Protein AF-0000000072256877 (afdb_homodimer)

Solvent-accessible surface area (backbone atoms only — not comparable to full-atom values): 14192 Å² total; per-residue (Å²): 132,84,78,76,79,77,79,78,77,78,77,78,75,76,72,75,74,74,79,64,75,64,55,66,96,61,74,44,23,80,42,26,33,41,35,31,34,21,78,50,47,71,41,36,48,70,49,52,49,76,88,43,37,35,41,31,32,69,40,91,51,65,43,63,27,27,33,37,68,46,38,9,16,66,86,45,47,78,43,43,50,92,76,43,80,78,61,67,78,39,82,43,77,36,51,47,64,28,75,45,76,51,85,82,80,68,58,44,94,62,43,50,18,31,40,38,39,43,37,70,55,129,133,83,77,76,78,76,79,78,78,79,77,75,76,77,71,75,74,75,78,63,76,66,54,66,97,61,76,44,23,82,43,24,32,41,36,31,33,21,79,49,47,70,41,37,47,69,49,53,50,77,88,42,37,36,41,31,31,70,38,93,52,68,45,63,25,27,32,38,69,46,38,9,16,65,86,44,49,78,42,42,51,92,75,44,80,77,61,64,78,40,81,44,76,35,51,47,64,29,74,44,76,50,86,82,79,70,58,43,92,63,44,50,18,32,40,39,38,43,38,70,55,129

Structure (mmCIF, N/CA/C/O backbone):
data_AF-0000000072256877-model_v1
#
loop_
_entity.id
_entity.type
_entity.pdbx_description
1 polymer 'Periplasmic lipoprotein'
#
loop_
_atom_site.group_PDB
_atom_site.id
_atom_site.type_symbol
_atom_site.label_atom_id
_atom_site.label_alt_id
_atom_site.label_comp_id
_atom_site.label_asym_id
_atom_site.label_entity_id
_atom_site.label_seq_id
_atom_site.pdbx_PDB_ins_code
_atom_site.Cartn_x
_atom_site.Cartn_y
_atom_site.Cartn_z
_atom_site.occupancy
_atom_site.B_iso_or_equiv
_atom_site.auth_seq_id
_atom_site.auth_comp_id
_atom_site.auth_asym_id
_atom_site.auth_atom_id
_atom_site.pdbx_PDB_model_num
ATOM 1 N N . MET A 1 1 ? 11.008 64.438 27.641 1 41.94 1 MET A N 1
ATOM 2 C CA . MET A 1 1 ? 10.281 63.625 26.688 1 41.94 1 MET A CA 1
ATOM 3 C C . MET A 1 1 ? 10.969 62.25 26.516 1 41.94 1 MET A C 1
ATOM 5 O O . MET A 1 1 ? 11.977 62.156 25.812 1 41.94 1 MET A O 1
ATOM 9 N N . LYS A 1 2 ? 11.031 61.5 27.656 1 55.62 2 LYS A N 1
ATOM 10 C CA . LYS A 1 2 ? 11.578 60.156 27.719 1 55.62 2 LYS A CA 1
ATOM 11 C C . LYS A 1 2 ? 10.891 59.25 26.703 1 55.62 2 LYS A C 1
ATOM 13 O O . LYS A 1 2 ? 9.664 59.125 26.688 1 55.62 2 LYS A O 1
ATOM 18 N N . HIS A 1 3 ? 11.43 59.219 25.438 1 57.78 3 HIS A N 1
ATOM 19 C CA . HIS A 1 3 ? 11.031 58.281 24.375 1 57.78 3 HIS A CA 1
ATOM 20 C C . HIS A 1 3 ? 11.047 56.844 24.859 1 57.78 3 HIS A C 1
ATOM 22 O O . HIS A 1 3 ? 12.039 56.375 25.422 1 57.78 3 HIS A O 1
ATOM 28 N N . ALA A 1 4 ? 9.898 56.344 25.344 1 54 4 ALA A N 1
ATOM 29 C CA . ALA A 1 4 ? 9.609 54.938 25.594 1 54 4 ALA A CA 1
ATOM 30 C C . ALA A 1 4 ? 9.852 54.094 24.344 1 54 4 ALA A C 1
ATOM 32 O O . ALA A 1 4 ? 9.258 54.344 23.297 1 54 4 ALA A O 1
ATOM 33 N N . PHE A 1 5 ? 11.094 53.625 24.031 1 58.88 5 PHE A N 1
ATOM 34 C CA . PHE A 1 5 ? 11.367 52.594 23.031 1 58.88 5 PHE A CA 1
ATOM 35 C C . PHE A 1 5 ? 10.508 51.375 23.266 1 58.88 5 PHE A C 1
ATOM 37 O O . PHE A 1 5 ? 10.617 50.719 24.312 1 58.88 5 PHE A O 1
ATOM 44 N N . SER A 1 6 ? 9.188 51.312 22.812 1 52.47 6 SER A N 1
ATOM 45 C CA . SER A 1 6 ? 8.375 50.094 22.781 1 52.47 6 SER A CA 1
ATOM 46 C C . SER A 1 6 ? 9.094 48.969 22.047 1 52.47 6 SER A C 1
ATOM 48 O O . SER A 1 6 ? 9.422 49.094 20.859 1 52.47 6 SER A O 1
ATOM 50 N N . LEU A 1 7 ? 9.914 48.188 22.672 1 55.72 7 LEU A N 1
ATOM 51 C CA . LEU A 1 7 ? 10.445 46.938 22.156 1 55.72 7 LEU A CA 1
ATOM 52 C C . LEU A 1 7 ? 9.32 46.062 21.625 1 55.72 7 LEU A C 1
ATOM 54 O O . LEU A 1 7 ? 8.484 45.562 22.391 1 55.72 7 LEU A O 1
ATOM 58 N N . VAL A 1 8 ? 8.789 46.281 20.406 1 58.38 8 VAL A N 1
ATOM 59 C CA . VAL A 1 8 ? 7.918 45.344 19.688 1 58.38 8 VAL A CA 1
ATOM 60 C C . VAL A 1 8 ? 8.609 44 19.531 1 58.38 8 VAL A C 1
AT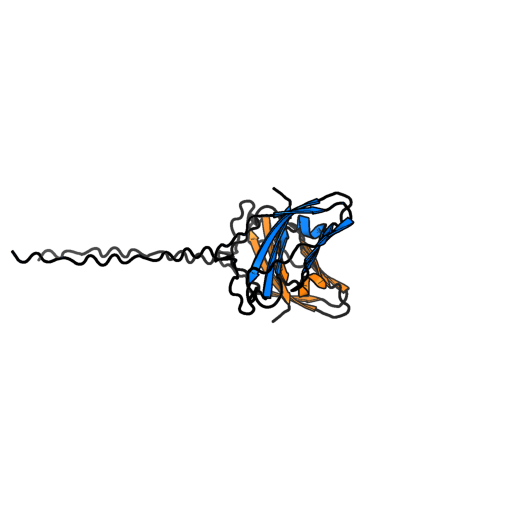OM 62 O O . VAL A 1 8 ? 9.648 43.906 18.875 1 58.38 8 VAL A O 1
ATOM 65 N N . ALA A 1 9 ? 8.516 43.062 20.453 1 55.03 9 ALA A N 1
ATOM 66 C CA . ALA A 1 9 ? 8.93 41.656 20.375 1 55.03 9 ALA A CA 1
ATOM 67 C C . ALA A 1 9 ? 8.289 40.969 19.156 1 55.03 9 ALA A C 1
ATOM 69 O O . ALA A 1 9 ? 7.066 40.844 19.078 1 55.03 9 ALA A O 1
ATOM 70 N N . LEU A 1 10 ? 8.914 41.031 17.938 1 53.97 10 LEU A N 1
ATOM 71 C CA . LEU A 1 10 ? 8.57 40.25 16.766 1 53.97 10 LEU A CA 1
ATOM 72 C C . LEU A 1 10 ? 8.516 38.75 17.094 1 53.97 10 LEU A C 1
ATOM 74 O O . LEU A 1 10 ? 9.547 38.125 17.344 1 53.97 10 LEU A O 1
ATOM 78 N N . LEU A 1 11 ? 7.469 38.25 17.781 1 52.25 11 LEU A N 1
ATOM 79 C CA . LEU A 1 11 ? 7.234 36.812 17.891 1 52.25 11 LEU A CA 1
ATOM 80 C C . LEU A 1 11 ? 7.227 36.125 16.531 1 52.25 11 LEU A C 1
ATOM 82 O O . LEU A 1 11 ? 6.301 36.312 15.742 1 52.25 11 LEU A O 1
ATOM 86 N N . SER A 1 12 ? 8.367 35.875 15.852 1 49.84 12 SER A N 1
ATOM 87 C CA . SER A 1 12 ? 8.461 35.031 14.648 1 49.84 12 SER A CA 1
ATOM 88 C C . SER A 1 12 ? 7.789 33.688 14.867 1 49.84 12 SER A C 1
ATOM 90 O O . SER A 1 12 ? 8.258 32.875 15.672 1 49.84 12 SER A O 1
ATOM 92 N N . VAL A 1 13 ? 6.52 33.531 14.727 1 49.06 13 VAL A N 1
ATOM 93 C CA . VAL A 1 13 ? 5.824 32.25 14.656 1 49.06 13 VAL A CA 1
ATOM 94 C C . VAL A 1 13 ? 6.516 31.328 13.648 1 49.06 13 VAL A C 1
ATOM 96 O O . VAL A 1 13 ? 6.484 31.594 12.438 1 49.06 13 VAL A O 1
ATOM 99 N N . PHE A 1 14 ? 7.672 30.688 13.969 1 45.56 14 PHE A N 1
ATOM 100 C CA . PHE A 1 14 ? 8.219 29.609 13.156 1 45.56 14 PHE A CA 1
ATOM 101 C C . PHE A 1 14 ? 7.121 28.656 12.688 1 45.56 14 PHE A C 1
ATOM 103 O O . PHE A 1 14 ? 6.555 27.922 13.492 1 45.56 14 PHE A O 1
ATOM 110 N N . LEU A 1 15 ? 6.293 29.062 11.711 1 44.66 15 LEU A N 1
ATOM 111 C CA . LEU A 1 15 ? 5.441 28.109 11.008 1 44.66 15 LEU A CA 1
ATOM 112 C C . LEU A 1 15 ? 6.211 26.828 10.664 1 44.66 15 LEU A C 1
ATOM 114 O O . LEU A 1 15 ? 7.086 26.844 9.797 1 44.66 15 LEU A O 1
ATOM 118 N N . THR A 1 16 ? 6.645 26.031 11.641 1 42.38 16 THR A N 1
ATOM 119 C CA . THR A 1 16 ? 7.137 24.703 11.266 1 42.38 16 THR A CA 1
ATOM 120 C C . THR A 1 16 ? 6.246 24.078 10.203 1 42.38 16 THR A C 1
ATOM 122 O O . THR A 1 16 ? 5.051 23.875 10.43 1 42.38 16 THR A O 1
ATOM 125 N N . ALA A 1 17 ? 6.312 24.578 9.008 1 45.31 17 ALA A N 1
ATOM 126 C CA . ALA A 1 17 ? 5.688 23.953 7.844 1 45.31 17 ALA A CA 1
ATOM 127 C C . ALA A 1 17 ? 5.801 22.422 7.922 1 45.31 17 ALA A C 1
ATOM 129 O O . ALA A 1 17 ? 6.871 21.859 7.688 1 45.31 17 ALA A O 1
ATOM 130 N N . CYS A 1 18 ? 5.16 21.703 8.781 1 47.25 18 CYS A N 1
ATOM 131 C CA . CYS A 1 18 ? 5.109 20.234 8.859 1 47.25 18 CYS A CA 1
ATOM 132 C C . CYS A 1 18 ? 4.852 19.625 7.488 1 47.25 18 CYS A C 1
ATOM 134 O O . CYS A 1 18 ? 3.723 19.656 6.992 1 47.25 18 CYS A O 1
ATOM 136 N N . GLY A 1 19 ? 5.559 20.094 6.402 1 49.81 19 GLY A N 1
ATOM 137 C CA . GLY A 1 19 ? 5.461 19.312 5.18 1 49.81 19 GLY A CA 1
ATOM 138 C C . GLY A 1 19 ? 5.543 17.812 5.418 1 49.81 19 GLY A C 1
ATOM 139 O O . GLY A 1 19 ? 6.531 17.188 5.047 1 49.81 19 GLY A O 1
ATOM 140 N N . SER A 1 20 ? 4.961 17.25 6.457 1 61.94 20 SER A N 1
ATOM 141 C CA . SER A 1 20 ? 5.277 15.875 6.863 1 61.94 20 SER A CA 1
ATOM 142 C C . SER A 1 20 ? 4.664 14.859 5.906 1 61.94 20 SER A C 1
ATOM 144 O O . SER A 1 20 ? 3.715 15.172 5.184 1 61.94 20 SER A O 1
ATOM 146 N N . ASN A 1 21 ? 5.48 13.805 5.344 1 69.31 21 ASN A N 1
ATOM 147 C CA . ASN A 1 21 ? 4.949 12.633 4.656 1 69.31 21 ASN A CA 1
ATOM 148 C C . ASN A 1 21 ? 3.6 12.211 5.23 1 69.31 21 ASN A C 1
ATOM 150 O O . ASN A 1 21 ? 3.373 12.32 6.438 1 69.31 21 ASN A O 1
ATOM 154 N N . PRO A 1 22 ? 2.766 11.953 4.246 1 77.06 22 PRO A N 1
ATOM 155 C CA . PRO A 1 22 ? 1.469 11.523 4.773 1 77.06 22 PRO A CA 1
ATOM 156 C C . PRO A 1 22 ? 1.595 10.422 5.824 1 77.06 22 PRO A C 1
ATOM 158 O O . PRO A 1 22 ? 2.398 9.5 5.664 1 77.06 22 PRO A O 1
ATOM 161 N N . PRO A 1 23 ? 0.858 10.648 6.785 1 79.69 23 PRO A N 1
ATOM 162 C CA . PRO A 1 23 ? 0.857 9.594 7.797 1 79.69 23 PRO A CA 1
ATOM 163 C C . PRO A 1 23 ? 0.237 8.289 7.289 1 79.69 23 PRO A C 1
ATOM 165 O O . PRO A 1 23 ? -0.434 8.289 6.254 1 79.69 23 PRO A O 1
ATOM 168 N N . SER A 1 24 ? 0.591 7.086 7.914 1 86.75 24 SER A N 1
ATOM 169 C CA . SER A 1 24 ? 0.061 5.766 7.59 1 86.75 24 SER A CA 1
ATOM 170 C C . SER A 1 24 ? -0.396 5.031 8.844 1 86.75 24 SER A C 1
ATOM 172 O O . SER A 1 24 ? 0.113 5.281 9.938 1 86.75 24 SER A O 1
ATOM 174 N N . TYR A 1 25 ? -1.3 4.207 8.703 1 90.5 25 TYR A N 1
ATOM 175 C CA . TYR A 1 25 ? -1.71 3.352 9.812 1 90.5 25 TYR A CA 1
ATOM 176 C C . TYR A 1 25 ? -0.687 2.25 10.055 1 90.5 25 TYR A C 1
ATOM 178 O O . TYR A 1 25 ? -0.755 1.543 11.062 1 90.5 25 TYR A O 1
ATOM 186 N N . LEU A 1 26 ? 0.213 2.049 9.148 1 94.38 26 LEU A N 1
ATOM 187 C CA . LEU A 1 26 ? 1.295 1.086 9.312 1 94.38 26 LEU A CA 1
ATOM 188 C C . LEU A 1 26 ? 2.557 1.77 9.836 1 94.38 26 LEU A C 1
ATOM 190 O O . LEU A 1 26 ? 2.896 2.869 9.391 1 94.38 26 LEU A O 1
ATOM 194 N N . PRO A 1 27 ? 3.229 1.087 10.703 1 89.75 27 PRO A N 1
ATOM 195 C CA . PRO A 1 27 ? 4.465 1.688 11.211 1 89.75 27 PRO A CA 1
ATOM 196 C C . PRO A 1 27 ? 5.57 1.74 10.164 1 89.75 27 PRO A C 1
ATOM 198 O O . PRO A 1 27 ? 5.785 0.765 9.438 1 89.75 27 PRO A O 1
ATOM 201 N N . SER A 1 28 ? 6.309 2.748 9.898 1 86.81 28 SER A N 1
ATOM 202 C CA . SER A 1 28 ? 7.285 2.951 8.828 1 86.81 28 SER A CA 1
ATOM 203 C C . SER A 1 28 ? 8.688 2.537 9.273 1 86.81 28 SER A C 1
ATOM 205 O O . SER A 1 28 ? 9.578 2.367 8.445 1 86.81 28 SER A O 1
ATOM 207 N N . GLY A 1 29 ? 8.922 2.238 10.57 1 83.94 29 GLY A N 1
ATOM 208 C CA . GLY A 1 29 ? 10.281 2.033 11.055 1 83.94 29 GLY A CA 1
ATOM 209 C C . GLY A 1 29 ? 10.672 0.57 11.133 1 83.94 29 GLY A C 1
ATOM 210 O O . GLY A 1 29 ? 11.852 0.244 11.258 1 83.94 29 GLY A O 1
ATOM 211 N N . THR A 1 30 ? 9.805 -0.352 10.867 1 88.5 30 THR A N 1
ATOM 212 C CA . THR A 1 30 ? 10.109 -1.746 11.172 1 88.5 30 THR A CA 1
ATOM 213 C C . THR A 1 30 ? 10.289 -2.555 9.891 1 88.5 30 THR A C 1
ATOM 215 O O . THR A 1 30 ? 11.086 -3.498 9.852 1 88.5 30 THR A O 1
ATOM 218 N N . THR A 1 31 ? 9.641 -2.314 8.906 1 94.75 31 THR A N 1
ATOM 219 C CA . THR A 1 31 ? 9.688 -2.957 7.594 1 94.75 31 THR A CA 1
ATOM 220 C C . THR A 1 31 ? 9.242 -1.991 6.5 1 94.75 31 THR A C 1
ATOM 222 O O . THR A 1 31 ? 8.508 -1.04 6.766 1 94.75 31 THR A O 1
ATOM 225 N N . PRO A 1 32 ? 9.781 -2.215 5.309 1 97.69 32 PRO A N 1
ATOM 226 C CA . PRO A 1 32 ? 9.219 -1.382 4.238 1 97.69 32 PRO A CA 1
ATOM 227 C C . PRO A 1 32 ? 7.711 -1.55 4.09 1 97.69 32 PRO A C 1
ATOM 229 O O . PRO A 1 32 ? 7.16 -2.588 4.461 1 97.69 32 PRO A O 1
ATOM 232 N N . ILE A 1 33 ? 7.078 -0.538 3.604 1 98.06 33 ILE A N 1
ATOM 233 C CA . ILE A 1 33 ? 5.652 -0.556 3.305 1 98.06 33 ILE A CA 1
ATOM 234 C C . ILE A 1 33 ? 5.434 -0.302 1.815 1 98.06 33 ILE A C 1
ATOM 236 O O . ILE A 1 33 ? 6.031 0.609 1.239 1 98.06 33 ILE A O 1
ATOM 240 N N . VAL A 1 34 ? 4.586 -1.136 1.201 1 98.38 34 VAL A N 1
ATOM 241 C CA . VAL A 1 34 ? 4.227 -0.969 -0.204 1 98.38 34 VAL A CA 1
ATOM 242 C C . VAL A 1 34 ? 2.822 -0.377 -0.312 1 98.38 34 VAL A C 1
ATOM 244 O O . VAL A 1 34 ? 1.864 -0.932 0.232 1 98.38 34 VAL A O 1
ATOM 247 N N . ASN A 1 35 ? 2.654 0.78 -0.929 1 97.88 35 ASN A N 1
ATOM 248 C CA . ASN A 1 35 ? 1.401 1.424 -1.309 1 97.88 35 ASN A CA 1
ATOM 249 C C . ASN A 1 35 ? 1.187 1.385 -2.82 1 97.88 35 ASN A C 1
ATOM 251 O O . ASN A 1 35 ? 1.908 2.045 -3.57 1 97.88 35 ASN A O 1
ATOM 255 N N . ILE A 1 36 ? 0.183 0.665 -3.268 1 98.44 36 ILE A N 1
ATOM 256 C CA . ILE A 1 36 ? 0.104 0.377 -4.695 1 98.44 36 ILE A CA 1
ATOM 257 C C . ILE A 1 36 ? -1.353 0.428 -5.152 1 98.44 36 ILE A C 1
ATOM 259 O O . ILE A 1 36 ? -2.246 -0.054 -4.453 1 98.44 36 ILE A O 1
ATOM 263 N N . GLU A 1 37 ? -1.592 1.064 -6.277 1 98 37 GLU A N 1
ATOM 264 C CA . GLU A 1 37 ? -2.91 0.956 -6.898 1 98 37 GLU A CA 1
ATOM 265 C C . GLU A 1 37 ? -3.234 -0.493 -7.254 1 98 37 GLU A C 1
ATOM 267 O O . GLU A 1 37 ? -2.393 -1.204 -7.809 1 98 37 GLU A O 1
ATOM 272 N N . ALA A 1 38 ? -4.473 -0.832 -7.031 1 97.56 38 ALA A N 1
ATOM 273 C CA . ALA A 1 38 ? -4.859 -2.232 -7.176 1 97.56 38 ALA A CA 1
ATOM 274 C C . ALA A 1 38 ? -4.672 -2.711 -8.609 1 97.56 38 ALA A C 1
ATOM 276 O O . ALA A 1 38 ? -4.285 -3.859 -8.844 1 97.56 38 ALA A O 1
ATOM 277 N N . ASN A 1 39 ? -4.988 -1.877 -9.547 1 96.44 39 ASN A N 1
ATOM 278 C CA . ASN A 1 39 ? -4.859 -2.283 -10.945 1 96.44 39 ASN A CA 1
ATOM 279 C C . ASN A 1 39 ? -3.398 -2.484 -11.336 1 96.44 39 ASN A C 1
ATOM 281 O O . ASN A 1 39 ? -3.098 -3.221 -12.281 1 96.44 39 ASN A O 1
ATOM 285 N N . VAL A 1 40 ? -2.486 -1.845 -10.703 1 98.31 40 VAL A N 1
ATOM 286 C CA . VAL A 1 40 ? -1.058 -2.078 -10.898 1 98.31 40 VAL A CA 1
ATOM 287 C C . VAL A 1 40 ? -0.638 -3.348 -10.156 1 98.31 40 VAL A C 1
ATOM 289 O O . VAL A 1 40 ? 0.099 -4.172 -10.703 1 98.31 40 VAL A O 1
ATOM 292 N N . ALA A 1 41 ? -1.101 -3.514 -8.945 1 98.06 41 ALA A N 1
ATOM 293 C CA . ALA A 1 41 ? -0.771 -4.68 -8.133 1 98.06 41 ALA A CA 1
ATOM 294 C C . ALA A 1 41 ? -1.149 -5.973 -8.852 1 98.06 41 ALA A C 1
ATOM 296 O O . ALA A 1 41 ? -0.455 -6.984 -8.727 1 98.06 41 ALA A O 1
ATOM 297 N N . GLU A 1 42 ? -2.211 -5.93 -9.562 1 96.5 42 GLU A N 1
ATOM 298 C CA . GLU A 1 42 ? -2.721 -7.113 -10.25 1 96.5 42 GLU A CA 1
ATOM 299 C C . GLU A 1 42 ? -1.723 -7.621 -11.289 1 96.5 42 GLU A C 1
ATOM 301 O O . GLU A 1 42 ? -1.636 -8.82 -11.539 1 96.5 42 GLU A O 1
ATOM 306 N N . ILE A 1 43 ? -0.958 -6.703 -11.82 1 97.88 43 ILE A N 1
ATOM 307 C CA . ILE A 1 43 ? -0.161 -7.109 -12.977 1 97.88 43 ILE A CA 1
ATOM 308 C C . ILE A 1 43 ? 1.323 -6.93 -12.664 1 97.88 43 ILE A C 1
ATOM 310 O O . ILE A 1 43 ? 2.166 -7.012 -13.562 1 97.88 43 ILE A O 1
ATOM 314 N N . THR A 1 44 ? 1.662 -6.629 -11.438 1 98.5 44 THR A N 1
ATOM 315 C CA . THR A 1 44 ? 3.055 -6.562 -11.008 1 98.5 44 THR A CA 1
ATOM 316 C C . THR A 1 44 ? 3.268 -7.387 -9.742 1 98.5 44 THR A C 1
ATOM 318 O O . THR A 1 44 ? 2.309 -7.715 -9.039 1 98.5 44 THR A O 1
ATOM 321 N N . ASP A 1 45 ? 4.465 -7.777 -9.508 1 97.81 45 ASP A N 1
ATOM 322 C CA . ASP A 1 45 ? 4.961 -8.234 -8.219 1 97.81 45 ASP A CA 1
ATOM 323 C C . ASP A 1 45 ? 6.031 -7.293 -7.672 1 97.81 45 ASP A C 1
ATOM 325 O O . ASP A 1 45 ? 6.871 -6.797 -8.422 1 97.81 45 ASP A O 1
ATOM 329 N N . VAL A 1 46 ? 5.914 -7.039 -6.414 1 98.62 46 VAL A N 1
ATOM 330 C CA . VAL A 1 46 ? 6.891 -6.164 -5.773 1 98.62 46 VAL A CA 1
ATOM 331 C C . VAL A 1 46 ? 7.574 -6.91 -4.629 1 98.62 46 VAL A C 1
ATOM 333 O O . VAL A 1 46 ? 6.91 -7.414 -3.721 1 98.62 46 VAL A O 1
ATOM 336 N N . VAL A 1 47 ? 8.867 -6.973 -4.723 1 97.94 47 VAL A N 1
ATOM 337 C CA . VAL A 1 47 ? 9.695 -7.457 -3.625 1 97.94 47 VAL A CA 1
ATOM 338 C C . VAL A 1 47 ? 10.383 -6.277 -2.939 1 97.94 47 VAL A C 1
ATOM 340 O O . VAL A 1 47 ? 11.227 -5.609 -3.539 1 97.94 47 VAL A O 1
ATOM 343 N N . ALA A 1 48 ? 10.008 -6.047 -1.716 1 98.38 48 ALA A N 1
ATOM 344 C CA . ALA A 1 48 ? 10.555 -4.926 -0.958 1 98.38 48 ALA A CA 1
ATOM 345 C C . ALA A 1 48 ? 11.227 -5.402 0.329 1 98.38 48 ALA A C 1
ATOM 347 O O . ALA A 1 48 ? 10.562 -5.953 1.212 1 98.38 48 ALA A O 1
ATOM 348 N N . LYS A 1 49 ? 12.5 -5.246 0.378 1 96.75 49 LYS A N 1
ATOM 349 C CA . LYS A 1 49 ? 13.328 -5.5 1.553 1 96.75 49 LYS A CA 1
ATOM 350 C C . LYS A 1 49 ? 14.117 -4.254 1.949 1 96.75 49 LYS A C 1
ATOM 352 O O . LYS A 1 49 ? 14.102 -3.25 1.234 1 96.75 49 LYS A O 1
ATOM 357 N N . SER A 1 50 ? 14.766 -4.336 3.107 1 94.06 50 SER A N 1
ATOM 358 C CA . SER A 1 50 ? 15.484 -3.168 3.604 1 94.06 50 SER A CA 1
ATOM 359 C C . SER A 1 50 ? 16.562 -2.725 2.617 1 94.06 50 SER A C 1
ATOM 361 O O . SER A 1 50 ? 16.891 -1.538 2.535 1 94.06 50 SER A O 1
ATOM 363 N N . ASP A 1 51 ? 17.078 -3.691 1.812 1 94.81 51 ASP A N 1
ATOM 364 C CA . ASP A 1 51 ? 18.203 -3.363 0.947 1 94.81 51 ASP A CA 1
ATOM 365 C C . ASP A 1 51 ? 17.891 -3.701 -0.51 1 94.81 51 ASP A C 1
ATOM 367 O O . ASP A 1 51 ? 18.781 -3.67 -1.361 1 94.81 51 ASP A O 1
ATOM 371 N N . GLU A 1 52 ? 16.703 -4.094 -0.761 1 97.56 52 GLU A N 1
ATOM 372 C CA . GLU A 1 52 ? 16.344 -4.492 -2.119 1 97.56 52 GLU A CA 1
ATOM 373 C C . GLU A 1 52 ? 14.898 -4.113 -2.438 1 97.56 52 GLU A C 1
ATOM 375 O O . GLU A 1 52 ? 13.992 -4.348 -1.629 1 97.56 52 GLU A O 1
ATOM 380 N N . LEU A 1 53 ? 14.75 -3.537 -3.561 1 98.5 53 LEU A N 1
ATOM 381 C CA . LEU A 1 53 ? 13.438 -3.25 -4.125 1 98.5 53 LEU A CA 1
ATOM 382 C C . LEU A 1 53 ? 13.383 -3.623 -5.602 1 98.5 53 LEU A C 1
ATOM 384 O O . LEU A 1 53 ? 14.125 -3.068 -6.414 1 98.5 53 LEU A O 1
ATOM 388 N N . VAL A 1 54 ? 12.531 -4.629 -5.91 1 98.75 54 VAL A N 1
ATOM 389 C CA . VAL A 1 54 ? 12.391 -5.117 -7.277 1 98.75 54 VAL A CA 1
ATOM 390 C C . VAL A 1 54 ? 10.922 -5.105 -7.688 1 98.75 54 VAL A C 1
ATOM 392 O O . VAL A 1 54 ? 10.055 -5.5 -6.91 1 98.75 54 VAL A O 1
ATOM 395 N N . VAL A 1 55 ? 10.688 -4.656 -8.844 1 98.81 55 VAL A N 1
ATOM 396 C CA . VAL A 1 55 ? 9.359 -4.699 -9.438 1 98.81 55 VAL A CA 1
ATOM 397 C C . VAL A 1 55 ? 9.375 -5.609 -10.664 1 98.81 55 VAL A C 1
ATOM 399 O O . VAL A 1 55 ? 10.258 -5.5 -11.516 1 98.81 55 VAL A O 1
ATOM 402 N N . PHE A 1 56 ? 8.43 -6.516 -10.711 1 98.75 56 PHE A N 1
ATOM 403 C CA . PHE A 1 56 ? 8.297 -7.449 -11.82 1 98.75 56 PHE A CA 1
ATOM 404 C C . PHE A 1 56 ? 7 -7.191 -12.594 1 98.75 56 PHE A C 1
ATOM 406 O O . PHE A 1 56 ? 5.926 -7.117 -11.992 1 98.75 56 PHE A O 1
ATOM 413 N N . ASN A 1 57 ? 7.086 -6.988 -13.883 1 98.88 57 ASN A N 1
ATOM 414 C CA . ASN A 1 57 ? 5.93 -6.926 -14.773 1 98.88 57 ASN A CA 1
ATOM 415 C C . ASN A 1 57 ? 5.422 -8.32 -15.125 1 98.88 57 ASN A C 1
ATOM 417 O O . ASN A 1 57 ? 6.051 -9.031 -15.914 1 98.88 57 ASN A O 1
ATOM 421 N N . LYS A 1 58 ? 4.32 -8.641 -14.641 1 98.44 58 LYS A N 1
ATOM 422 C CA . LYS A 1 58 ? 3.771 -9.984 -14.859 1 98.44 58 LYS A CA 1
ATOM 423 C C . LYS A 1 58 ? 3.016 -10.062 -16.188 1 98.44 58 LYS A C 1
ATOM 425 O O . LYS A 1 58 ? 2.693 -11.148 -16.656 1 98.44 58 LYS A O 1
ATOM 430 N N . SER A 1 59 ? 2.734 -8.93 -16.781 1 98.31 59 SER A N 1
ATOM 431 C CA . SER A 1 59 ? 1.858 -8.875 -17.938 1 98.31 59 SER A CA 1
ATOM 432 C C . SER A 1 59 ? 2.643 -9.078 -19.234 1 98.31 59 SER A C 1
ATOM 434 O O . SER A 1 59 ? 3.871 -9.195 -19.203 1 98.31 59 SER A 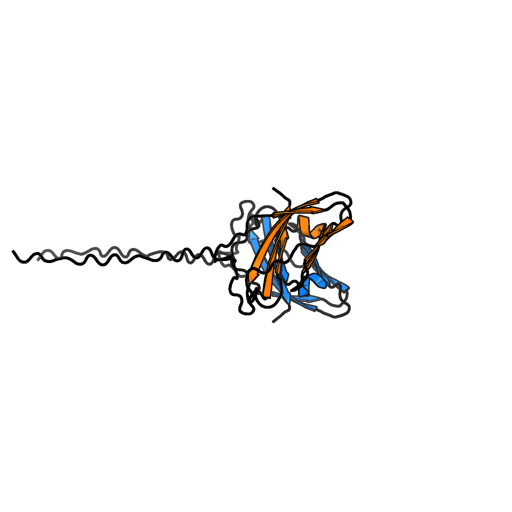O 1
ATOM 436 N N . GLU A 1 60 ? 1.934 -9.234 -20.391 1 98.69 60 GLU A N 1
ATOM 437 C CA . GLU A 1 60 ? 2.516 -9.43 -21.719 1 98.69 60 GLU A CA 1
ATOM 438 C C . GLU A 1 60 ? 2.719 -8.102 -22.438 1 98.69 60 GLU A C 1
ATOM 440 O O . GLU A 1 60 ? 3.027 -8.07 -23.625 1 98.69 60 GLU A O 1
ATOM 445 N N . GLN A 1 61 ? 2.488 -6.984 -21.766 1 98.56 61 GLN A N 1
ATOM 446 C CA . GLN A 1 61 ? 2.629 -5.645 -22.328 1 98.56 61 GLN A CA 1
ATOM 447 C C . GLN A 1 61 ? 3.609 -4.805 -21.516 1 98.56 61 GLN A C 1
ATOM 449 O O . GLN A 1 61 ? 3.762 -5.02 -20.312 1 98.56 61 GLN A O 1
ATOM 454 N N . PRO A 1 62 ? 4.312 -3.9 -22.219 1 98.75 62 PRO A N 1
ATOM 455 C CA . PRO A 1 62 ? 5.129 -2.977 -21.422 1 98.75 62 PRO A CA 1
ATOM 456 C C . PRO A 1 62 ? 4.301 -2.131 -20.469 1 98.75 62 PRO A C 1
ATOM 458 O O . PRO A 1 62 ? 3.125 -1.866 -20.719 1 98.75 62 PRO A O 1
ATOM 461 N N . LEU A 1 63 ? 4.934 -1.757 -19.359 1 98.81 63 LEU A N 1
ATOM 462 C CA . LEU A 1 63 ? 4.266 -0.926 -18.359 1 98.81 63 LEU A CA 1
ATOM 463 C C . LEU A 1 63 ? 5.016 0.388 -18.156 1 98.81 63 LEU A C 1
ATOM 465 O O . LEU A 1 63 ? 6.238 0.394 -18 1 98.81 63 LEU A O 1
ATOM 469 N N . HIS A 1 64 ? 4.27 1.523 -18.234 1 98.81 64 HIS A N 1
ATOM 470 C CA . HIS A 1 64 ? 4.73 2.836 -17.781 1 98.81 64 HIS A CA 1
ATOM 471 C C . HIS A 1 64 ? 4.164 3.188 -16.422 1 98.81 64 HIS A C 1
ATOM 473 O O . HIS A 1 64 ? 2.971 3.465 -16.281 1 98.81 64 HIS A O 1
ATOM 479 N N . LEU A 1 65 ? 5.105 3.172 -15.43 1 98.56 65 LEU A N 1
ATOM 480 C CA . LEU A 1 65 ? 4.691 3.393 -14.047 1 98.56 65 LEU A CA 1
ATOM 481 C C . LEU A 1 65 ? 5.406 4.598 -13.453 1 98.56 65 LEU A C 1
ATOM 483 O O . LEU A 1 65 ? 6.359 5.113 -14.047 1 98.56 65 LEU A O 1
ATOM 487 N N . SER A 1 66 ? 4.855 5.145 -12.398 1 97.62 66 SER A N 1
ATOM 488 C CA . SER A 1 66 ? 5.492 6.156 -11.562 1 97.62 66 SER A CA 1
ATOM 489 C C . SER A 1 66 ? 5.586 5.703 -10.117 1 97.62 66 SER A C 1
ATOM 491 O O . SER A 1 66 ? 4.684 5.035 -9.609 1 97.62 66 SER A O 1
ATOM 493 N N . TYR A 1 67 ? 6.723 6.125 -9.492 1 97 67 TYR A N 1
ATOM 494 C CA . TYR A 1 67 ? 6.883 5.711 -8.109 1 97 67 TYR A CA 1
ATOM 495 C C . TYR A 1 67 ? 7.5 6.824 -7.27 1 97 67 TYR A C 1
ATOM 497 O O . TYR A 1 67 ? 8.094 7.762 -7.812 1 97 67 TYR A O 1
ATOM 505 N N . LYS A 1 68 ? 7.289 6.73 -5.902 1 94.94 68 LYS A N 1
ATOM 506 C CA . LYS A 1 68 ? 7.926 7.547 -4.875 1 94.94 68 LYS A CA 1
ATOM 507 C C . LYS A 1 68 ? 8.484 6.68 -3.752 1 94.94 68 LYS A C 1
ATOM 509 O O . LYS A 1 68 ? 7.945 5.609 -3.457 1 94.94 68 LYS A O 1
ATOM 514 N N . LEU A 1 69 ? 9.609 7.234 -3.15 1 93.94 69 LEU A N 1
ATOM 515 C CA . LEU A 1 69 ? 10.195 6.613 -1.968 1 93.94 69 LEU A CA 1
ATOM 516 C C . LEU A 1 69 ? 10.344 7.621 -0.836 1 93.94 69 LEU A C 1
ATOM 518 O O . LEU A 1 69 ? 10.836 8.734 -1.049 1 93.94 69 LEU A O 1
ATOM 522 N N . PHE A 1 70 ? 9.891 7.211 0.341 1 93.38 70 PHE A N 1
ATOM 523 C CA . PHE A 1 70 ? 10.078 7.98 1.562 1 93.38 70 PHE A CA 1
ATOM 524 C C . PHE A 1 70 ? 10.82 7.16 2.611 1 93.38 70 PHE A C 1
ATOM 526 O O . PHE A 1 70 ? 10.406 6.051 2.943 1 93.38 70 PHE A O 1
ATOM 533 N N . TRP A 1 71 ? 11.883 7.812 3.166 1 93.75 71 TRP A N 1
ATOM 534 C CA . TRP A 1 71 ? 12.75 7.062 4.066 1 93.75 71 TRP A CA 1
ATOM 535 C C . TRP A 1 71 ? 12.484 7.441 5.52 1 93.75 71 TRP A C 1
ATOM 537 O O . TRP A 1 71 ? 12.156 8.594 5.816 1 93.75 71 TRP A O 1
ATOM 547 N N . TYR A 1 72 ? 12.773 6.434 6.324 1 93.75 72 TYR A N 1
ATOM 548 C CA . TYR A 1 72 ? 12.578 6.594 7.758 1 93.75 72 TYR A CA 1
ATOM 549 C C . TYR A 1 72 ? 13.695 5.926 8.539 1 93.75 72 TYR A C 1
ATOM 551 O O . TYR A 1 72 ? 14.312 4.969 8.062 1 93.75 72 TYR A O 1
ATOM 559 N N . ASP A 1 73 ? 13.875 6.434 9.719 1 95.56 73 ASP A N 1
ATOM 560 C CA . ASP A 1 73 ? 14.766 5.711 10.617 1 95.56 73 ASP A CA 1
ATOM 561 C C . ASP A 1 73 ? 14.008 4.645 11.406 1 95.56 73 ASP A C 1
ATOM 563 O O . ASP A 1 73 ? 12.812 4.457 11.211 1 95.56 73 ASP A O 1
ATOM 567 N N . LYS A 1 74 ? 14.734 3.93 12.258 1 94.38 74 LYS A N 1
ATOM 568 C CA . LYS A 1 74 ? 14.172 2.787 12.969 1 94.38 74 LYS A CA 1
ATOM 569 C C . LYS A 1 74 ? 13.016 3.217 13.867 1 94.38 74 LYS A C 1
ATOM 571 O O . LYS A 1 74 ? 12.195 2.389 14.273 1 94.38 74 LYS A O 1
ATOM 576 N N . THR A 1 75 ? 12.984 4.512 14.25 1 93.31 75 THR A N 1
ATOM 577 C CA . THR A 1 75 ? 11.961 5 15.172 1 93.31 75 THR A CA 1
ATOM 578 C C . THR A 1 75 ? 10.773 5.566 14.398 1 93.31 75 THR A C 1
ATOM 580 O O . THR A 1 75 ? 9.781 5.988 15 1 93.31 75 THR A O 1
ATOM 583 N N . GLY A 1 76 ? 10.898 5.602 13.078 1 91.69 76 GLY A N 1
ATOM 584 C CA . GLY A 1 76 ? 9.805 6.078 12.242 1 91.69 76 GLY A CA 1
ATOM 585 C C . GLY A 1 76 ? 9.93 7.543 11.883 1 91.69 76 GLY A C 1
ATOM 586 O O . GLY A 1 76 ? 8.992 8.133 11.344 1 91.69 76 GLY A O 1
ATOM 587 N N . VAL A 1 77 ? 11.07 8.156 12.195 1 90.94 77 VAL A N 1
ATOM 588 C CA . VAL A 1 77 ? 11.297 9.555 11.859 1 90.94 77 VAL A CA 1
ATOM 589 C C . VAL A 1 77 ? 11.734 9.68 10.398 1 90.94 77 VAL A C 1
ATOM 591 O O . VAL A 1 77 ? 12.641 8.969 9.961 1 90.94 77 VAL A O 1
ATOM 594 N N . THR A 1 78 ? 11.109 10.57 9.758 1 92 78 THR A N 1
ATOM 595 C CA . THR A 1 78 ? 11.422 10.797 8.344 1 92 78 THR A CA 1
ATOM 596 C C . THR A 1 78 ? 12.875 11.219 8.172 1 92 78 THR A C 1
ATOM 598 O O . THR A 1 78 ? 13.391 12.023 8.953 1 92 78 THR A O 1
ATOM 601 N N . GLN A 1 79 ? 13.508 10.562 7.121 1 92.31 79 GLN A N 1
ATOM 602 C CA . GLN A 1 79 ? 14.883 10.867 6.758 1 92.31 79 GLN A CA 1
ATOM 603 C C . GLN A 1 79 ? 14.961 11.531 5.387 1 92.31 79 GLN A C 1
ATOM 605 O O . GLN A 1 79 ? 14.43 11 4.402 1 92.31 79 GLN A O 1
ATOM 610 N N . THR A 1 80 ? 15.523 12.688 5.293 1 90.94 80 THR A N 1
ATOM 611 C CA . THR A 1 80 ? 15.656 13.422 4.039 1 90.94 80 THR A CA 1
ATOM 612 C C . THR A 1 80 ? 17.078 13.938 3.859 1 90.94 80 THR A C 1
ATOM 614 O O . THR A 1 80 ? 17.844 13.992 4.824 1 90.94 80 THR A O 1
ATOM 617 N N . LEU A 1 81 ? 17.312 14.133 2.51 1 85.5 81 LEU A N 1
ATOM 618 C CA . LEU A 1 81 ? 18.578 14.805 2.229 1 85.5 81 LEU A CA 1
ATOM 619 C C . LEU A 1 81 ? 18.469 16.297 2.498 1 85.5 81 LEU A C 1
ATOM 621 O O . LEU A 1 81 ? 17.625 16.984 1.915 1 85.5 81 LEU A O 1
ATOM 625 N N . ASN A 1 82 ? 19.266 16.797 3.318 1 80.69 82 ASN A N 1
ATOM 626 C CA . ASN A 1 82 ? 19.344 18.219 3.656 1 80.69 82 ASN A CA 1
ATOM 627 C C . ASN A 1 82 ? 17.984 18.781 4.035 1 80.69 82 ASN A C 1
ATOM 629 O O . ASN A 1 82 ? 17.641 19.906 3.652 1 80.69 82 ASN A O 1
ATOM 633 N N . GLY A 1 83 ? 17.062 17.922 4.543 1 74.56 83 GLY A N 1
ATOM 634 C CA . GLY A 1 83 ? 15.781 18.375 5.039 1 74.56 83 GLY A CA 1
ATOM 635 C C . GLY A 1 83 ? 14.734 18.516 3.947 1 74.56 83 GLY A C 1
ATOM 636 O O . GLY A 1 83 ? 13.594 18.906 4.215 1 74.56 83 GLY A O 1
ATOM 637 N N . GLU A 1 84 ? 15.125 18.406 2.709 1 70.12 84 GLU A N 1
ATOM 638 C CA . GLU A 1 84 ? 14.188 18.578 1.608 1 70.12 84 GLU A CA 1
ATOM 639 C C . GLU A 1 84 ? 13.516 17.25 1.25 1 70.12 84 GLU A C 1
ATOM 641 O O . GLU A 1 84 ? 14.188 16.234 1.1 1 70.12 84 GLU A O 1
ATOM 646 N N . GLU A 1 85 ? 12.281 17.234 1.416 1 63.62 85 GLU A N 1
ATOM 647 C CA . GLU A 1 85 ? 11.555 16.047 1.005 1 63.62 85 GLU A CA 1
ATOM 648 C C . GLU A 1 85 ? 11.469 15.945 -0.516 1 63.62 85 GLU A C 1
ATOM 650 O O . GLU A 1 85 ? 10.977 16.859 -1.179 1 63.62 85 GLU A O 1
ATOM 655 N N . THR A 1 86 ? 12.539 15.633 -1.27 1 57.62 86 THR A N 1
ATOM 656 C CA . THR A 1 86 ? 12.539 15.594 -2.729 1 57.62 86 THR A CA 1
ATOM 657 C C . THR A 1 86 ? 11.688 14.43 -3.236 1 57.62 86 THR A C 1
ATOM 659 O O . THR A 1 86 ? 12.109 13.273 -3.184 1 57.62 86 THR A O 1
ATOM 662 N N . SER A 1 87 ? 10.367 14.414 -2.971 1 68.62 87 SER A N 1
ATOM 663 C CA . SER A 1 87 ? 9.742 13.148 -3.338 1 68.62 87 SER A CA 1
ATOM 664 C C . SER A 1 87 ? 8.898 13.297 -4.605 1 68.62 87 SER A C 1
ATOM 666 O O . SER A 1 87 ? 7.668 13.281 -4.547 1 68.62 87 SER A O 1
ATOM 668 N N . SER A 1 88 ? 9.531 13.992 -5.746 1 85.38 88 SER A N 1
ATOM 669 C CA . SER A 1 88 ? 8.781 13.922 -7 1 85.38 88 SER A CA 1
ATOM 670 C C . SER A 1 88 ? 8.586 12.484 -7.453 1 85.38 88 SER A C 1
ATOM 672 O O . SER A 1 88 ? 9.367 11.602 -7.098 1 85.38 88 SER A O 1
ATOM 674 N N . TRP A 1 89 ? 7.449 12.375 -8.148 1 94.25 89 TRP A N 1
ATOM 675 C CA . TRP A 1 89 ? 7.238 11.07 -8.758 1 94.25 89 TRP A CA 1
ATOM 676 C C . TRP A 1 89 ? 8.32 10.766 -9.789 1 94.25 89 TRP A C 1
ATOM 678 O O . TRP A 1 89 ? 8.68 11.641 -10.586 1 94.25 89 TRP A O 1
ATOM 688 N N . GLN A 1 90 ? 8.93 9.562 -9.773 1 95.12 90 GLN A N 1
ATOM 689 C CA . GLN A 1 90 ? 9.906 9.086 -10.742 1 95.12 90 GLN A CA 1
ATOM 690 C C . GLN A 1 90 ? 9.289 8.086 -11.711 1 95.12 90 GLN A C 1
ATOM 692 O O . GLN A 1 90 ? 8.398 7.316 -11.328 1 95.12 90 GLN A O 1
ATOM 697 N N . HIS A 1 91 ? 9.797 8.023 -12.883 1 97.19 91 HIS A N 1
ATOM 698 C CA . HIS A 1 91 ? 9.289 7.109 -13.898 1 97.19 91 HIS A CA 1
ATOM 699 C C . HIS A 1 91 ? 9.906 5.723 -13.758 1 97.19 91 HIS A C 1
ATOM 701 O O . HIS A 1 91 ? 11.102 5.598 -13.469 1 97.19 91 HIS A O 1
ATOM 707 N N . LEU A 1 92 ? 9.148 4.727 -13.969 1 98.31 92 LEU A N 1
ATOM 708 C CA . LEU A 1 92 ? 9.578 3.334 -14 1 98.31 92 LEU A CA 1
ATOM 709 C C . LEU A 1 92 ? 9 2.611 -15.211 1 98.31 92 LEU A C 1
ATOM 711 O O . LEU A 1 92 ? 7.789 2.395 -15.281 1 98.31 92 LEU A O 1
ATOM 715 N N . PHE A 1 93 ? 9.789 2.291 -16.062 1 98.75 93 PHE A N 1
ATOM 716 C CA . PHE A 1 93 ? 9.383 1.567 -17.266 1 98.75 93 PHE A CA 1
ATOM 717 C C . PHE A 1 93 ? 9.797 0.103 -17.188 1 98.75 93 PHE A C 1
ATOM 719 O O . PHE A 1 93 ? 10.93 -0.206 -16.797 1 98.75 93 PHE A O 1
ATOM 726 N N . LEU A 1 94 ? 8.906 -0.729 -17.5 1 98.81 94 LEU A N 1
ATOM 727 C CA . LEU A 1 94 ? 9.195 -2.158 -17.547 1 98.81 94 LEU A CA 1
ATOM 728 C C . LEU A 1 94 ? 8.695 -2.773 -18.844 1 98.81 94 LEU A C 1
ATOM 730 O O . LEU A 1 94 ? 7.531 -2.602 -19.219 1 98.81 94 LEU A O 1
ATOM 734 N N . GLU A 1 95 ? 9.562 -3.553 -19.562 1 98.75 95 GLU A N 1
ATOM 735 C CA . GLU A 1 95 ? 9.094 -4.406 -20.656 1 98.75 95 GLU A CA 1
ATOM 736 C C . GLU A 1 95 ? 8.258 -5.566 -20.125 1 98.75 95 GLU A C 1
ATOM 738 O O . GLU A 1 95 ? 8.242 -5.832 -18.922 1 98.75 95 GLU A O 1
ATOM 743 N N . ALA A 1 96 ? 7.547 -6.191 -21.078 1 98.81 96 ALA A N 1
ATOM 744 C CA . ALA A 1 96 ? 6.809 -7.398 -20.719 1 98.81 96 ALA A CA 1
ATOM 745 C C . ALA A 1 96 ? 7.715 -8.414 -20.031 1 98.81 96 ALA A C 1
ATOM 747 O O . ALA A 1 96 ? 8.828 -8.672 -20.484 1 98.81 96 ALA A O 1
ATOM 748 N N . LYS A 1 97 ? 7.324 -8.891 -18.859 1 98.81 97 LYS A N 1
ATOM 749 C CA . LYS A 1 97 ? 7.973 -9.969 -18.125 1 98.81 97 LYS A CA 1
ATOM 750 C C . LYS A 1 97 ? 9.344 -9.539 -17.609 1 98.81 97 LYS A C 1
ATOM 752 O O . LYS A 1 97 ? 10.188 -10.383 -17.297 1 98.81 97 LYS A O 1
ATOM 757 N N . GLN A 1 98 ? 9.516 -8.266 -17.469 1 98.75 98 GLN A N 1
ATOM 758 C CA . GLN A 1 98 ? 10.805 -7.762 -17.016 1 98.75 98 GLN A CA 1
ATOM 759 C C . GLN A 1 98 ? 10.812 -7.535 -15.5 1 98.75 98 GLN A C 1
ATOM 761 O O . GLN A 1 98 ? 9.812 -7.086 -14.938 1 98.75 98 GLN A O 1
ATOM 766 N N . ARG A 1 99 ? 11.938 -7.816 -14.898 1 98.56 99 ARG A N 1
ATOM 767 C CA . ARG A 1 99 ? 12.234 -7.418 -13.531 1 98.56 99 ARG A CA 1
ATOM 768 C C . ARG A 1 99 ? 13.141 -6.199 -13.492 1 98.56 99 ARG A C 1
ATOM 770 O O . ARG A 1 99 ?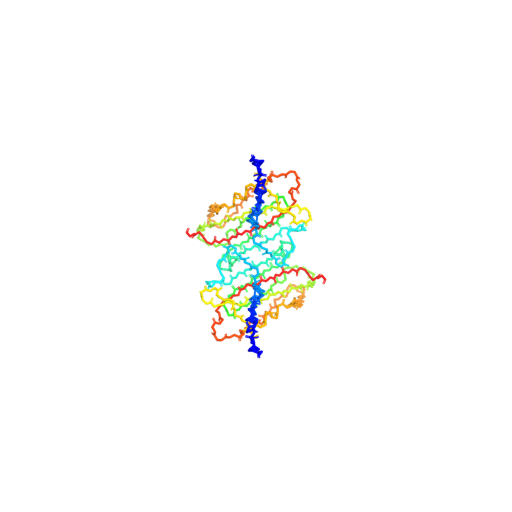 14.156 -6.156 -14.188 1 98.56 99 ARG A O 1
ATOM 777 N N . GLN A 1 100 ? 12.766 -5.234 -12.797 1 98.44 100 GLN A N 1
ATOM 778 C CA . GLN A 1 100 ? 13.578 -4.023 -12.672 1 98.44 100 GLN A CA 1
ATOM 779 C C . GLN A 1 100 ? 13.883 -3.715 -11.211 1 98.44 100 GLN A C 1
ATOM 781 O O . GLN A 1 100 ? 12.984 -3.678 -10.375 1 98.44 100 GLN A O 1
ATOM 786 N N . ARG A 1 101 ? 15.133 -3.525 -10.93 1 98.38 101 ARG A N 1
ATOM 787 C CA . ARG A 1 101 ? 15.539 -3.082 -9.602 1 98.38 101 ARG A CA 1
ATOM 788 C C . ARG A 1 101 ? 15.398 -1.571 -9.461 1 98.38 101 ARG A C 1
ATOM 790 O O . ARG A 1 101 ? 15.75 -0.822 -10.375 1 98.38 101 ARG A O 1
ATOM 797 N N . VAL A 1 102 ? 14.828 -1.155 -8.414 1 97.81 102 VAL A N 1
ATOM 798 C CA . VAL A 1 102 ? 14.766 0.261 -8.07 1 97.81 102 VAL A CA 1
ATOM 799 C C . VAL A 1 102 ? 15.875 0.604 -7.078 1 97.81 102 VAL A C 1
ATOM 801 O O . VAL A 1 102 ? 16.016 -0.047 -6.039 1 97.81 102 VAL A O 1
ATOM 804 N N . ALA A 1 103 ? 16.625 1.624 -7.367 1 95.94 103 ALA A N 1
ATOM 805 C CA . ALA A 1 103 ? 17.75 2 -6.504 1 95.94 103 ALA A CA 1
ATOM 806 C C . ALA A 1 103 ? 17.25 2.488 -5.145 1 95.94 103 ALA A C 1
ATOM 808 O O . ALA A 1 103 ? 16.312 3.277 -5.066 1 95.94 103 ALA A O 1
ATOM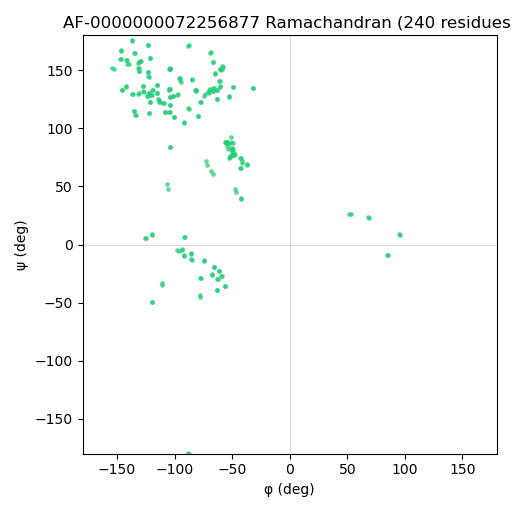 809 N N . LEU A 1 104 ? 17.891 1.936 -4.145 1 96.44 104 LEU A N 1
ATOM 810 C CA . LEU A 1 104 ? 17.609 2.369 -2.777 1 96.44 104 LEU A CA 1
ATOM 811 C C . LEU A 1 104 ? 18.719 3.26 -2.252 1 96.44 104 LEU A C 1
ATOM 813 O O . LEU A 1 104 ? 19.547 2.818 -1.446 1 96.44 104 LEU A O 1
ATOM 817 N N . ASP A 1 105 ? 18.656 4.547 -2.568 1 94.12 105 ASP A N 1
ATOM 818 C CA . ASP A 1 105 ? 19.656 5.516 -2.125 1 94.12 105 ASP A CA 1
ATOM 819 C C . ASP A 1 105 ? 19.25 6.16 -0.803 1 94.12 105 ASP A C 1
ATOM 821 O O . ASP A 1 105 ? 18.406 7.07 -0.78 1 94.12 105 ASP A O 1
ATOM 825 N N . LYS A 1 106 ? 19.875 5.75 0.219 1 94.5 106 LYS A N 1
ATOM 826 C CA . LYS A 1 106 ? 19.562 6.277 1.546 1 94.5 106 LYS A CA 1
ATOM 827 C C . LYS A 1 106 ? 20.016 7.727 1.685 1 94.5 106 LYS A C 1
ATOM 829 O O . LYS A 1 106 ? 21.188 8.039 1.439 1 94.5 106 LYS A O 1
ATOM 834 N N . PRO A 1 107 ? 19.156 8.609 2.156 1 93.94 107 PRO A N 1
ATOM 835 C CA . PRO A 1 107 ? 19.547 10.016 2.258 1 93.94 107 PRO A CA 1
ATOM 836 C C . PRO A 1 107 ? 20.453 10.289 3.457 1 93.94 107 PRO A C 1
ATOM 838 O O . PRO A 1 107 ? 21.188 11.281 3.467 1 93.94 107 PRO A O 1
ATOM 841 N N . THR A 1 108 ? 20.359 9.531 4.543 1 94.88 108 THR A N 1
ATOM 842 C CA . THR A 1 108 ? 21.188 9.641 5.734 1 94.88 108 THR A CA 1
ATOM 843 C C . THR A 1 108 ? 21.641 8.266 6.203 1 94.88 108 THR A C 1
ATOM 845 O O . THR A 1 108 ? 21.062 7.25 5.828 1 94.88 108 THR A O 1
ATOM 848 N N . PRO A 1 109 ? 22.672 8.219 7.094 1 96.25 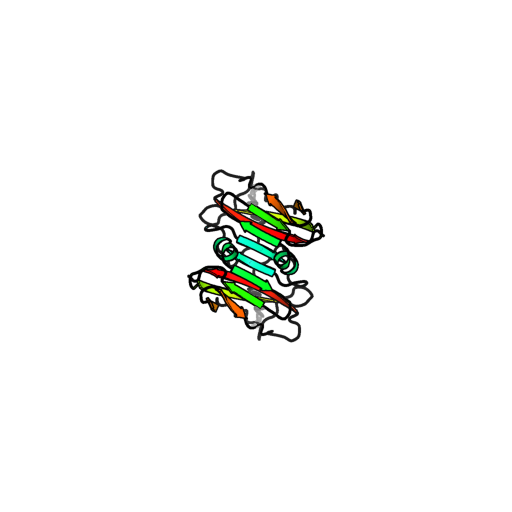109 PRO A N 1
ATOM 849 C CA . PRO A 1 109 ? 23.094 6.934 7.652 1 96.25 109 PRO A CA 1
ATOM 850 C C . PRO A 1 109 ? 22.031 6.293 8.531 1 96.25 109 PRO A C 1
ATOM 852 O O . PRO A 1 109 ? 22.031 5.074 8.727 1 96.25 109 PRO A O 1
ATOM 855 N N . GLU A 1 110 ? 21.031 7.086 9.039 1 96.06 110 GLU A N 1
ATOM 856 C CA . GLU A 1 110 ? 20 6.594 9.953 1 96.06 110 GLU A CA 1
ATOM 857 C C . GLU A 1 110 ? 18.828 5.984 9.195 1 96.06 110 GLU A C 1
ATOM 859 O O . GLU A 1 110 ? 17.969 5.332 9.789 1 96.06 110 GLU A O 1
ATOM 864 N N . SER A 1 111 ? 18.844 6.137 7.883 1 95.81 111 SER A N 1
ATOM 865 C CA . SER A 1 111 ? 17.75 5.582 7.102 1 95.81 111 SER A CA 1
ATOM 866 C C . SER A 1 111 ? 17.703 4.062 7.215 1 95.81 111 SER A C 1
ATOM 868 O O . SER A 1 111 ? 18.688 3.381 6.91 1 95.81 111 SER A O 1
ATOM 870 N N . ALA A 1 112 ? 16.578 3.527 7.598 1 96.38 112 ALA A N 1
ATOM 871 C CA . ALA A 1 112 ? 16.484 2.1 7.887 1 96.38 112 ALA A CA 1
ATOM 872 C C . ALA A 1 112 ? 15.469 1.424 6.961 1 96.38 112 ALA A C 1
ATOM 874 O O . ALA A 1 112 ? 15.734 0.346 6.422 1 96.38 112 ALA A O 1
ATOM 875 N N . ASN A 1 113 ? 14.25 2.025 6.855 1 96.06 113 ASN A N 1
ATOM 876 C CA . ASN A 1 113 ? 13.188 1.499 6.008 1 96.06 113 ASN A CA 1
ATOM 877 C C . ASN A 1 113 ? 12.492 2.609 5.227 1 96.06 113 ASN A C 1
ATOM 879 O O . ASN A 1 113 ? 12.852 3.781 5.352 1 96.06 113 ASN A O 1
ATOM 883 N N . TYR A 1 114 ? 11.547 2.17 4.32 1 95.44 114 TYR A N 1
ATOM 884 C CA . TYR A 1 114 ? 10.953 3.135 3.402 1 95.44 114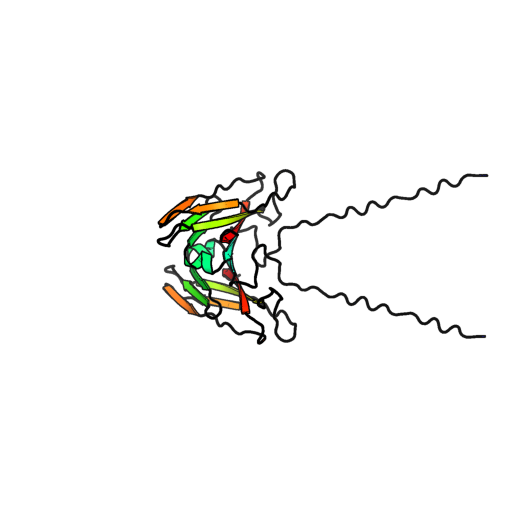 TYR A CA 1
ATOM 885 C C . TYR A 1 114 ? 9.5 2.781 3.098 1 95.44 114 TYR A C 1
ATOM 887 O O . TYR A 1 114 ? 9.062 1.657 3.355 1 95.44 114 TYR A O 1
ATOM 895 N N . ARG A 1 115 ? 8.805 3.77 2.656 1 95.81 115 ARG A N 1
ATOM 896 C CA . ARG A 1 115 ? 7.512 3.598 2.004 1 95.81 115 ARG A CA 1
ATOM 897 C C . ARG A 1 115 ? 7.633 3.773 0.493 1 95.81 115 ARG A C 1
ATOM 899 O O . ARG A 1 115 ? 8.234 4.742 0.022 1 95.81 115 ARG A O 1
ATOM 906 N N . PHE A 1 116 ? 7.121 2.73 -0.145 1 96.19 116 PHE A N 1
ATOM 907 C CA . PHE A 1 116 ? 7.164 2.705 -1.603 1 96.19 116 PHE A CA 1
ATOM 908 C C . PHE A 1 116 ? 5.766 2.889 -2.188 1 96.19 116 PHE A C 1
ATOM 910 O O . PHE A 1 116 ? 4.84 2.158 -1.835 1 96.19 116 PHE A O 1
ATOM 917 N N . TYR A 1 117 ? 5.586 3.922 -3.004 1 96.88 117 TYR A N 1
ATOM 918 C CA . TYR A 1 117 ? 4.348 4.156 -3.738 1 96.88 117 TYR A CA 1
ATOM 919 C C . TYR A 1 117 ? 4.508 3.787 -5.207 1 96.88 117 TYR A C 1
ATOM 921 O O . TYR A 1 117 ? 5.512 4.129 -5.836 1 96.88 117 TYR A O 1
ATOM 929 N N . LEU A 1 118 ? 3.535 3.057 -5.762 1 98.38 118 LEU A N 1
ATOM 930 C CA . LEU A 1 118 ? 3.584 2.641 -7.16 1 98.38 118 LEU A CA 1
ATOM 931 C C . LEU A 1 118 ? 2.225 2.82 -7.828 1 98.38 118 LEU A C 1
ATOM 933 O O . LEU A 1 118 ? 1.203 2.387 -7.293 1 98.38 118 LEU A O 1
ATOM 937 N N . ARG A 1 119 ? 2.217 3.506 -9.023 1 97.94 119 ARG A N 1
ATOM 938 C CA . ARG A 1 119 ? 0.999 3.779 -9.773 1 97.94 119 ARG A CA 1
ATOM 939 C C . ARG A 1 119 ? 1.271 3.77 -11.273 1 97.94 119 ARG A C 1
ATOM 941 O O . ARG A 1 119 ? 2.428 3.732 -11.703 1 97.94 119 ARG A O 1
ATOM 948 N N . PHE A 1 120 ? 0.175 3.74 -11.992 1 97.56 120 PHE A N 1
ATOM 949 C CA . PHE A 1 120 ? 0.379 3.986 -13.414 1 97.56 120 PHE A CA 1
ATOM 950 C C . PHE A 1 120 ? 0.886 5.402 -13.648 1 97.56 120 PHE A C 1
ATOM 952 O O . PHE A 1 120 ? 0.525 6.328 -12.922 1 97.56 120 PHE A O 1
ATOM 959 N N . GLN A 1 121 ? 1.669 5.527 -14.625 1 96.81 121 GLN A N 1
ATOM 960 C CA . GLN A 1 121 ? 2.143 6.852 -15.008 1 96.81 121 GLN A CA 1
ATOM 961 C C . GLN A 1 121 ? 0.996 7.719 -15.523 1 96.81 121 GLN A C 1
ATOM 963 O O . GLN A 1 121 ? 0.15 7.25 -16.281 1 96.81 121 GLN A O 1
ATOM 968 N N . ARG A 1 122 ? 0.995 9.031 -14.992 1 88.31 122 ARG A N 1
ATOM 969 C CA . ARG A 1 122 ? -0.04 9.969 -15.414 1 88.31 122 ARG A CA 1
ATOM 970 C C . ARG A 1 122 ? 0.575 11.25 -15.969 1 88.31 122 ARG A C 1
ATOM 972 O O . ARG A 1 122 ? 1.692 11.617 -15.602 1 88.31 122 ARG A O 1
ATOM 979 N N . MET B 1 1 ? -30.109 52.562 36.594 1 39.81 1 MET B N 1
ATOM 980 C CA . MET B 1 1 ? -29.109 51.5 36.5 1 39.81 1 MET B CA 1
ATOM 981 C C . MET B 1 1 ? -29.406 50.594 35.344 1 39.81 1 MET B C 1
ATOM 983 O O . MET B 1 1 ? -30.359 49.812 35.375 1 39.81 1 MET B O 1
ATOM 987 N N . LYS B 1 2 ? -29.281 51.156 34.094 1 53.53 2 LYS B N 1
ATOM 988 C CA . LYS B 1 2 ? -29.406 50.438 32.844 1 53.53 2 LYS B CA 1
ATOM 989 C C . LYS B 1 2 ? -28.453 49.25 32.781 1 53.53 2 LYS B C 1
ATOM 991 O O . LYS B 1 2 ? -27.25 49.406 33 1 53.53 2 LYS B O 1
ATOM 996 N N . HIS B 1 3 ? -28.922 48.062 33.281 1 54.44 3 HIS B N 1
ATOM 997 C CA . HIS B 1 3 ? -28.266 46.781 33.156 1 54.44 3 HIS B CA 1
ATOM 998 C C . HIS B 1 3 ? -27.875 46.469 31.719 1 54.44 3 HIS B C 1
ATOM 1000 O O . HIS B 1 3 ? -28.734 46.531 30.828 1 54.44 3 HIS B O 1
ATOM 1006 N N . ALA B 1 4 ? -26.656 46.906 31.312 1 51.62 4 ALA B N 1
ATOM 1007 C CA . ALA B 1 4 ? -26 46.469 30.078 1 51.62 4 ALA B CA 1
ATOM 1008 C C . ALA B 1 4 ? -25.906 44.938 30 1 51.62 4 ALA B C 1
ATOM 1010 O O . ALA B 1 4 ? -25.359 44.312 30.906 1 51.62 4 ALA B O 1
ATOM 1011 N N . PHE B 1 5 ? -26.938 44.188 29.578 1 57.44 5 PHE B N 1
ATOM 1012 C CA . PHE B 1 5 ? -26.844 42.781 29.188 1 57.44 5 PHE B CA 1
ATOM 1013 C C . PHE B 1 5 ? -25.703 42.562 28.203 1 57.44 5 PHE B C 1
ATOM 1015 O O . PHE B 1 5 ? -25.734 43.094 27.094 1 57.44 5 PHE B O 1
ATOM 1022 N N . SER B 1 6 ? -24.375 42.531 28.641 1 50.84 6 SER B N 1
ATOM 1023 C CA . SER B 1 6 ? -23.281 42.062 27.781 1 50.84 6 SER B CA 1
ATOM 1024 C C . SER B 1 6 ? -23.609 40.719 27.141 1 50.84 6 SER B C 1
ATOM 1026 O O . SER B 1 6 ? -23.812 39.719 27.828 1 50.84 6 SER B O 1
ATOM 1028 N N . LEU B 1 7 ? -24.25 40.656 26.016 1 54.44 7 LEU B N 1
ATOM 1029 C CA . LEU B 1 7 ? -24.344 39.469 25.156 1 54.44 7 LEU B CA 1
ATOM 1030 C C . LEU B 1 7 ? -22.969 38.875 24.922 1 54.44 7 LEU B C 1
ATOM 1032 O O . LEU B 1 7 ? -22.125 39.469 24.266 1 54.44 7 LEU B O 1
ATOM 1036 N N . VAL B 1 8 ? -22.391 38.094 25.875 1 58.19 8 VAL B N 1
ATOM 1037 C CA . VAL B 1 8 ? -21.234 37.25 25.672 1 58.19 8 VAL B CA 1
ATOM 1038 C C . VAL B 1 8 ? -21.5 36.281 24.5 1 58.19 8 VAL B C 1
ATOM 1040 O O . VAL B 1 8 ? -22.406 35.438 24.578 1 58.19 8 VAL B O 1
ATOM 1043 N N . ALA B 1 9 ? -21.234 36.625 23.234 1 54.44 9 ALA B N 1
ATOM 1044 C CA . ALA B 1 9 ? -21.219 35.75 22.062 1 54.44 9 ALA B CA 1
ATOM 1045 C C . ALA B 1 9 ? -20.297 34.562 22.266 1 54.44 9 ALA B C 1
ATOM 1047 O O . ALA B 1 9 ? -19.078 34.719 22.422 1 54.44 9 ALA B O 1
ATOM 1048 N N . LEU B 1 10 ? -20.781 33.438 22.844 1 53.34 10 LEU B N 1
ATOM 1049 C CA . LEU B 1 10 ? -20.109 32.125 22.891 1 53.34 10 LEU B CA 1
ATOM 1050 C C . LEU B 1 10 ? -19.703 31.688 21.5 1 53.34 10 LEU B C 1
ATOM 1052 O O . LEU B 1 10 ? -20.562 31.344 20.672 1 53.34 10 LEU B O 1
ATOM 1056 N N . LEU B 1 11 ? -18.656 32.25 20.859 1 51.94 11 LEU B N 1
ATOM 1057 C CA . LEU B 1 11 ? -18.062 31.672 19.656 1 51.94 11 LEU B CA 1
ATOM 1058 C C . LEU B 1 11 ? -17.734 30.203 19.844 1 51.94 11 LEU B C 1
ATOM 1060 O O . LEU B 1 11 ? -16.828 29.859 20.594 1 51.94 11 LEU B O 1
ATOM 1064 N N . SER B 1 12 ? -18.688 29.25 19.828 1 49.25 12 SER B N 1
ATOM 1065 C CA . SER B 1 12 ? -18.438 27.812 19.766 1 49.25 12 SER B CA 1
ATOM 1066 C C . SER B 1 12 ? -17.453 27.484 18.641 1 49.25 12 SER B C 1
ATOM 1068 O O . SER B 1 12 ? -17.766 27.641 17.469 1 49.25 12 SER B O 1
ATOM 1070 N N . VAL B 1 13 ? -16.172 27.594 18.797 1 48.19 13 VAL B N 1
ATOM 1071 C CA . VAL B 1 13 ? -15.156 27.047 17.891 1 48.19 13 VAL B CA 1
ATOM 1072 C C . VAL B 1 13 ? -15.477 25.594 17.562 1 48.19 13 VAL B C 1
ATOM 1074 O O . VAL B 1 13 ? -15.398 24.719 18.438 1 48.19 13 VAL B O 1
ATOM 1077 N N . PHE B 1 14 ? -16.453 25.297 16.656 1 45.25 14 PHE B N 1
ATOM 1078 C CA . PHE B 1 14 ? -16.609 23.953 16.109 1 45.25 14 PHE B CA 1
ATOM 1079 C C . PHE B 1 14 ? -15.258 23.359 15.75 1 45.25 14 PHE B C 1
ATOM 1081 O O . PHE B 1 14 ? -14.625 23.781 14.781 1 45.25 14 PHE B O 1
ATOM 1088 N N . LEU B 1 15 ? -14.445 22.938 16.75 1 44.41 15 LEU B N 1
ATOM 1089 C CA . LEU B 1 15 ? -13.305 22.078 16.484 1 44.41 15 LEU B CA 1
ATOM 1090 C C . LEU B 1 15 ? -13.672 20.984 15.484 1 44.41 15 LEU B C 1
ATOM 1092 O O . LEU B 1 15 ? -14.422 20.062 15.82 1 44.41 15 LEU B O 1
ATOM 1096 N N . THR B 1 16 ? -13.984 21.297 14.227 1 41.81 16 THR B N 1
ATOM 1097 C CA . THR B 1 16 ? -14.07 20.219 13.242 1 41.81 16 THR B CA 1
ATOM 1098 C C . THR B 1 16 ? -12.93 19.219 13.438 1 41.81 16 THR B C 1
ATOM 1100 O O . THR B 1 16 ? -11.758 19.578 13.32 1 41.81 16 THR B O 1
ATOM 1103 N N . ALA B 1 17 ? -12.969 18.469 14.492 1 45.41 17 ALA B N 1
ATOM 1104 C CA . ALA B 1 17 ? -12.07 17.328 14.688 1 45.41 17 ALA B CA 1
ATOM 1105 C C . ALA B 1 17 ? -11.82 16.609 13.375 1 45.41 17 ALA B C 1
ATOM 1107 O O . ALA B 1 17 ? -12.68 15.859 12.891 1 45.41 17 ALA B O 1
ATOM 1108 N N . CYS B 1 18 ? -11.141 17.109 12.375 1 47.12 18 CYS B N 1
ATOM 1109 C CA . CYS B 1 18 ? -10.773 16.453 11.125 1 47.12 18 CYS B CA 1
ATOM 1110 C C . CYS B 1 18 ? -10.18 15.07 11.383 1 47.12 18 CYS B C 1
ATOM 1112 O O . CYS B 1 18 ? -9.039 14.953 11.836 1 47.12 18 CYS B O 1
ATOM 1114 N N . GLY B 1 19 ? -10.844 14.234 12.242 1 49.78 19 GLY B N 1
ATOM 1115 C CA . GLY B 1 19 ? -10.406 12.844 12.266 1 49.78 19 GLY B CA 1
ATOM 1116 C C . GLY B 1 19 ? -10.133 12.281 10.883 1 49.78 19 GLY B C 1
ATOM 1117 O O . GLY B 1 19 ? -10.883 11.43 10.398 1 49.78 19 GLY B O 1
ATOM 1118 N N . SER B 1 20 ? -9.539 12.984 9.953 1 62.22 20 SER B N 1
ATOM 1119 C CA . SER B 1 20 ? -9.547 12.562 8.555 1 62.22 20 SER B CA 1
ATOM 1120 C C . SER B 1 20 ? -8.594 11.398 8.328 1 62.22 20 SER B C 1
ATOM 1122 O O . SER B 1 20 ? -7.66 11.188 9.102 1 62.22 20 SER B O 1
ATOM 1124 N N . ASN B 1 21 ? -9.047 10.195 7.668 1 69.12 21 ASN B N 1
ATOM 1125 C CA . ASN B 1 21 ? -8.164 9.156 7.16 1 69.12 21 ASN B CA 1
ATOM 1126 C C . ASN B 1 21 ? -6.836 9.734 6.68 1 69.12 21 ASN B C 1
ATOM 1128 O O . ASN B 1 21 ? -6.801 10.836 6.133 1 69.12 21 ASN B O 1
ATOM 1132 N N . PRO B 1 22 ? -5.859 8.992 7.121 1 76.81 22 PRO B N 1
ATOM 1133 C CA . PRO B 1 22 ? -4.574 9.516 6.656 1 76.81 22 PRO B CA 1
ATOM 1134 C C . PRO B 1 22 ? -4.555 9.789 5.156 1 76.81 22 PRO B C 1
ATOM 1136 O O . PRO B 1 22 ? -5.082 9 4.371 1 76.81 22 PRO B O 1
ATOM 1139 N N . PRO B 1 23 ? -4.031 10.875 4.914 1 79.5 23 PRO B N 1
ATOM 1140 C CA . PRO B 1 23 ? -3.893 11.172 3.488 1 79.5 23 PRO B CA 1
ATOM 1141 C C . PRO B 1 23 ? -2.912 10.234 2.781 1 79.5 23 PRO B C 1
ATOM 1143 O O . PRO B 1 23 ? -2.141 9.531 3.439 1 79.5 23 PRO B O 1
ATOM 1146 N N . SER B 1 24 ? -3.031 10.055 1.407 1 86.75 24 SER B N 1
ATOM 1147 C CA . SER B 1 24 ? -2.152 9.234 0.574 1 86.75 24 SER B CA 1
ATOM 1148 C C . SER B 1 24 ? -1.702 10 -0.666 1 86.75 24 SER B C 1
ATOM 1150 O O . SER B 1 24 ? -2.398 10.906 -1.131 1 86.75 24 SER B O 1
ATOM 1152 N N . TYR B 1 25 ? -0.611 9.688 -1.155 1 90.62 25 TYR B N 1
ATOM 1153 C CA . TYR B 1 25 ? -0.154 10.258 -2.418 1 90.62 25 TYR B CA 1
ATOM 1154 C C . TYR B 1 25 ? -0.898 9.641 -3.596 1 90.62 25 TYR B C 1
ATOM 1156 O O . TYR B 1 25 ? -0.803 10.133 -4.723 1 90.62 25 TYR B O 1
ATOM 1164 N N . LEU B 1 26 ? -1.582 8.555 -3.379 1 94.44 26 LEU B N 1
ATOM 1165 C CA . LEU B 1 26 ? -2.402 7.93 -4.41 1 94.44 26 LEU B CA 1
ATOM 1166 C C . LEU B 1 26 ? -3.852 8.398 -4.309 1 94.44 26 LEU B C 1
ATOM 1168 O O . LEU B 1 26 ? -4.398 8.508 -3.209 1 94.44 26 LEU B O 1
ATOM 1172 N N . PRO B 1 27 ? -4.438 8.617 -5.453 1 89.69 27 PRO B N 1
ATOM 1173 C CA . PRO B 1 27 ? -5.84 9.039 -5.406 1 89.69 27 PRO B CA 1
ATOM 1174 C C . PRO B 1 27 ? -6.777 7.926 -4.934 1 89.69 27 PRO B C 1
ATOM 1176 O O . PRO B 1 27 ? -6.641 6.777 -5.363 1 89.69 27 PRO B O 1
ATOM 1179 N N . SER B 1 28 ? -7.695 8.062 -4.07 1 86.81 28 SER B N 1
ATOM 1180 C CA . SER B 1 28 ? -8.539 7.051 -3.443 1 86.81 28 SER B CA 1
ATOM 1181 C C . SER B 1 28 ? -9.844 6.859 -4.219 1 86.81 28 SER B C 1
ATOM 1183 O O . SER B 1 28 ? -10.555 5.875 -4.012 1 86.81 28 SER B O 1
ATOM 1185 N N . GLY B 1 29 ? -10.172 7.719 -5.199 1 83.75 29 GLY B N 1
ATOM 1186 C CA . GLY B 1 29 ? -11.484 7.676 -5.816 1 83.75 29 GLY B CA 1
ATOM 1187 C C . GLY B 1 29 ? -11.516 6.875 -7.102 1 83.75 29 GLY B C 1
ATOM 1188 O O . GLY B 1 29 ? -12.586 6.504 -7.586 1 83.75 29 GLY B O 1
ATOM 1189 N N . THR B 1 30 ? -10.422 6.398 -7.605 1 88.25 30 THR B N 1
ATOM 1190 C CA . THR B 1 30 ? -10.422 5.852 -8.961 1 88.25 30 THR B CA 1
ATOM 1191 C C . THR B 1 30 ? -10.219 4.34 -8.93 1 88.25 30 THR B C 1
ATOM 1193 O O . THR B 1 30 ? -10.734 3.623 -9.789 1 88.25 30 THR B O 1
ATOM 1196 N N . THR B 1 31 ? -9.539 3.812 -8.086 1 94.69 31 THR B N 1
ATOM 1197 C CA . THR B 1 31 ? -9.25 2.395 -7.895 1 94.69 31 THR B CA 1
ATOM 1198 C C . THR B 1 31 ? -8.914 2.104 -6.434 1 94.69 31 THR B C 1
ATOM 1200 O O . THR B 1 31 ? -8.484 2.994 -5.703 1 94.69 31 THR B O 1
ATOM 1203 N N . PRO B 1 32 ? -9.203 0.865 -6.039 1 97.69 32 PRO B N 1
ATOM 1204 C CA . PRO B 1 32 ? -8.727 0.555 -4.688 1 97.69 32 PRO B CA 1
ATOM 1205 C C . PRO B 1 32 ? -7.215 0.716 -4.543 1 97.69 32 PRO B C 1
ATOM 1207 O O . PRO B 1 32 ? -6.484 0.623 -5.531 1 97.69 32 PRO B O 1
ATOM 1210 N N . ILE B 1 33 ? -6.797 0.99 -3.348 1 98 33 ILE B N 1
ATOM 1211 C CA . ILE B 1 33 ? -5.383 1.086 -3.008 1 98 33 ILE B CA 1
ATOM 1212 C C . ILE B 1 33 ? -5.035 0.044 -1.945 1 98 33 ILE B C 1
ATOM 1214 O O . ILE B 1 33 ? -5.758 -0.109 -0.958 1 98 33 ILE B O 1
ATOM 1218 N N . VAL B 1 34 ? -3.934 -0.678 -2.178 1 98.38 34 VAL B N 1
ATOM 1219 C CA . VAL B 1 34 ? -3.441 -1.659 -1.216 1 98.38 34 VAL B CA 1
ATOM 1220 C C . VAL B 1 34 ? -2.225 -1.1 -0.483 1 98.38 34 VAL B C 1
ATOM 1222 O O . VAL B 1 34 ? -1.242 -0.701 -1.112 1 98.38 34 VAL B O 1
ATOM 1225 N N . ASN B 1 35 ? -2.266 -0.972 0.831 1 97.81 35 ASN B N 1
ATOM 1226 C CA . ASN B 1 35 ? -1.167 -0.649 1.735 1 97.81 35 ASN B CA 1
ATOM 1227 C C . ASN B 1 35 ? -0.753 -1.858 2.568 1 97.81 35 ASN B C 1
ATOM 1229 O O . ASN B 1 35 ? -1.509 -2.312 3.43 1 97.81 35 ASN B O 1
ATOM 1233 N N . ILE B 1 36 ? 0.448 -2.35 2.361 1 98.5 36 ILE B N 1
ATOM 1234 C CA . ILE B 1 36 ? 0.789 -3.65 2.928 1 98.5 36 ILE B CA 1
ATOM 1235 C C . ILE B 1 36 ? 2.236 -3.641 3.412 1 98.5 36 ILE B C 1
ATOM 1237 O O . ILE B 1 36 ? 3.117 -3.09 2.744 1 98.5 36 ILE B O 1
ATOM 1241 N N . GLU B 1 37 ? 2.459 -4.188 4.582 1 98 37 GLU B N 1
ATOM 1242 C CA . GLU B 1 37 ? 3.836 -4.426 5.008 1 98 37 GLU B CA 1
ATOM 1243 C C . GLU B 1 37 ? 4.547 -5.387 4.059 1 98 37 GLU B C 1
ATOM 1245 O O . GLU B 1 37 ? 3.988 -6.418 3.676 1 98 37 GLU B O 1
ATOM 1250 N N . ALA B 1 38 ? 5.789 -5.074 3.824 1 97.62 38 ALA B N 1
ATOM 1251 C CA . ALA B 1 38 ? 6.523 -5.816 2.803 1 97.62 38 ALA B CA 1
ATOM 1252 C C . ALA B 1 38 ? 6.652 -7.289 3.182 1 97.62 38 ALA B C 1
ATOM 1254 O O . ALA B 1 38 ? 6.594 -8.164 2.318 1 97.62 38 ALA B O 1
ATOM 1255 N N . ASN B 1 39 ? 6.871 -7.551 4.438 1 96.56 39 ASN B N 1
ATOM 1256 C CA . ASN B 1 39 ? 7.035 -8.938 4.859 1 96.56 39 ASN B CA 1
ATOM 1257 C C . ASN B 1 39 ? 5.734 -9.727 4.719 1 96.56 39 ASN B C 1
ATOM 1259 O O . ASN B 1 39 ? 5.754 -10.953 4.602 1 96.56 39 ASN B O 1
ATOM 1263 N N . VAL B 1 40 ? 4.621 -9.102 4.762 1 98.31 40 VAL B N 1
ATOM 1264 C CA . VAL B 1 40 ? 3.332 -9.727 4.488 1 98.31 40 VAL B CA 1
ATOM 1265 C C . VAL B 1 40 ? 3.145 -9.883 2.98 1 98.31 40 VAL B C 1
ATOM 1267 O O . VAL B 1 40 ? 2.711 -10.93 2.504 1 98.31 40 VAL B O 1
ATOM 1270 N N . ALA B 1 41 ? 3.459 -8.852 2.242 1 98.06 41 ALA B N 1
ATOM 1271 C CA . ALA B 1 41 ? 3.32 -8.859 0.789 1 98.06 41 ALA B CA 1
ATOM 1272 C C . ALA B 1 41 ? 4.098 -10.023 0.173 1 98.06 41 ALA B C 1
ATOM 1274 O O . ALA B 1 41 ? 3.666 -10.609 -0.821 1 98.06 41 ALA B O 1
ATOM 1275 N N . GLU B 1 42 ? 5.203 -10.336 0.747 1 96.5 42 GLU B N 1
ATOM 1276 C CA . GLU B 1 42 ? 6.074 -11.383 0.225 1 96.5 42 GLU B CA 1
ATOM 1277 C C . GLU B 1 42 ? 5.383 -12.742 0.247 1 96.5 42 GLU B C 1
ATOM 1279 O O . GLU B 1 42 ? 5.633 -13.586 -0.614 1 96.5 42 GLU B O 1
ATOM 1284 N N . ILE B 1 43 ? 4.5 -12.898 1.19 1 97.94 43 ILE B N 1
ATOM 1285 C CA . ILE B 1 43 ? 3.988 -14.25 1.386 1 97.94 43 ILE B CA 1
ATOM 1286 C C . ILE B 1 43 ? 2.479 -14.266 1.164 1 97.94 43 ILE B C 1
ATOM 1288 O O . ILE B 1 43 ? 1.811 -15.258 1.47 1 97.94 43 ILE B O 1
ATOM 1292 N N . THR B 1 44 ? 1.907 -13.188 0.681 1 98.5 44 THR B N 1
ATOM 1293 C CA . THR B 1 44 ? 0.497 -13.141 0.312 1 98.5 44 THR B CA 1
ATOM 1294 C C . THR B 1 44 ? 0.326 -12.57 -1.094 1 98.5 44 THR B C 1
ATOM 1296 O O . THR B 1 44 ? 1.232 -11.922 -1.622 1 98.5 44 THR B O 1
ATOM 1299 N N . ASP B 1 45 ? -0.774 -12.875 -1.696 1 97.81 45 ASP B N 1
ATOM 1300 C CA . ASP B 1 45 ? -1.309 -12.164 -2.854 1 97.81 45 ASP B CA 1
ATOM 1301 C C . ASP B 1 45 ? -2.639 -11.492 -2.52 1 97.81 45 ASP B C 1
ATOM 1303 O O . ASP B 1 45 ? -3.469 -12.07 -1.812 1 97.81 45 ASP B O 1
ATOM 1307 N N . VAL B 1 46 ? -2.752 -10.297 -2.996 1 98.62 46 VAL B N 1
ATOM 1308 C CA . VAL B 1 46 ? -3.988 -9.562 -2.764 1 98.62 46 VAL B CA 1
ATOM 1309 C C . VAL B 1 46 ? -4.617 -9.172 -4.102 1 98.62 46 VAL B C 1
ATOM 1311 O O . VAL B 1 46 ? -3.975 -8.523 -4.93 1 98.62 46 VAL B O 1
ATOM 1314 N N . VAL B 1 47 ? -5.824 -9.602 -4.277 1 97.94 47 VAL B N 1
ATOM 1315 C CA . VAL B 1 47 ? -6.652 -9.148 -5.391 1 97.94 47 VAL B CA 1
ATOM 1316 C C . VAL B 1 47 ? -7.688 -8.148 -4.895 1 97.94 47 VAL B C 1
ATOM 1318 O O . VAL B 1 47 ? -8.586 -8.5 -4.125 1 97.94 47 VAL B O 1
ATOM 1321 N N . ALA B 1 48 ? -7.551 -6.93 -5.332 1 98.38 48 ALA B N 1
ATOM 1322 C CA . ALA B 1 48 ? -8.453 -5.863 -4.902 1 98.38 48 ALA B CA 1
ATOM 1323 C C . ALA B 1 48 ? -9.141 -5.215 -6.098 1 98.38 48 ALA B C 1
ATOM 1325 O O . ALA B 1 48 ? -8.484 -4.617 -6.953 1 98.38 48 ALA B O 1
ATOM 1326 N N . LYS B 1 49 ? -10.43 -5.402 -6.164 1 96.69 49 LYS B N 1
ATOM 1327 C CA . LYS B 1 49 ? -11.32 -4.77 -7.133 1 96.69 49 LYS B CA 1
ATOM 1328 C C . LYS B 1 49 ? -12.43 -3.996 -6.434 1 96.69 49 LYS B C 1
ATOM 1330 O O . LYS B 1 49 ? -12.57 -4.059 -5.211 1 96.69 49 LYS B O 1
ATOM 1335 N N . SER B 1 50 ? -13.18 -3.244 -7.234 1 93.94 50 SER B N 1
ATOM 1336 C CA . SER B 1 50 ? -14.227 -2.418 -6.645 1 93.94 50 SER B CA 1
ATOM 1337 C C . SER B 1 50 ? -15.234 -3.266 -5.875 1 93.94 50 SER B C 1
ATOM 1339 O O . SER B 1 50 ? -15.828 -2.803 -4.898 1 93.94 50 SER B O 1
ATOM 1341 N N . ASP B 1 51 ? -15.375 -4.555 -6.285 1 94.69 51 ASP B N 1
ATOM 1342 C CA . ASP B 1 51 ? -16.422 -5.375 -5.688 1 94.69 51 ASP B CA 1
ATOM 1343 C C . ASP B 1 51 ? -15.852 -6.672 -5.121 1 94.69 51 ASP B C 1
ATOM 1345 O O . ASP B 1 51 ? -16.609 -7.574 -4.738 1 94.69 51 ASP B O 1
ATOM 1349 N N . GLU B 1 52 ? -14.578 -6.781 -5.145 1 97.56 52 GLU B N 1
ATOM 1350 C CA . GLU B 1 52 ? -13.953 -8.016 -4.672 1 97.56 52 GLU B CA 1
ATOM 1351 C C . GLU B 1 52 ? -12.617 -7.727 -3.992 1 97.56 52 GLU B C 1
ATOM 1353 O O . GLU B 1 52 ? -11.805 -6.953 -4.508 1 97.56 52 GLU B O 1
ATOM 1358 N N . LEU B 1 53 ? -12.469 -8.32 -2.873 1 98.44 53 LEU B N 1
ATOM 1359 C CA . LEU B 1 53 ? -11.203 -8.312 -2.148 1 98.44 53 LEU B CA 1
ATOM 1360 C C . LEU B 1 53 ? -10.867 -9.711 -1.632 1 98.44 53 LEU B C 1
ATOM 1362 O O . LEU B 1 53 ? -11.609 -10.273 -0.827 1 98.44 53 LEU B O 1
ATOM 1366 N N . VAL B 1 54 ? -9.758 -10.266 -2.174 1 98.75 54 VAL B N 1
ATOM 1367 C CA . VAL B 1 54 ? -9.32 -11.609 -1.8 1 98.75 54 VAL B CA 1
ATOM 1368 C C . VAL B 1 54 ? -7.859 -11.578 -1.365 1 98.75 54 VAL B C 1
ATOM 1370 O O . VAL B 1 54 ? -7.031 -10.93 -2.004 1 98.75 54 VAL B O 1
ATOM 1373 N N . VAL B 1 55 ? -7.598 -12.242 -0.329 1 98.81 55 VAL B N 1
ATOM 1374 C CA . VAL B 1 55 ? -6.23 -12.422 0.14 1 98.81 55 VAL B CA 1
ATOM 1375 C C . VAL B 1 55 ? -5.855 -13.906 0.069 1 98.81 55 VAL B C 1
ATOM 1377 O O . VAL B 1 55 ? -6.617 -14.766 0.515 1 98.81 55 VAL B O 1
ATOM 1380 N N . PHE B 1 56 ? -4.715 -14.188 -0.524 1 98.75 56 PHE B N 1
ATOM 1381 C CA . PHE B 1 56 ? -4.203 -15.539 -0.66 1 98.75 56 PHE B CA 1
ATOM 1382 C C . PHE B 1 56 ? -2.926 -15.727 0.153 1 98.75 56 PHE B C 1
ATOM 1384 O O . PHE B 1 56 ? -1.989 -14.93 0.031 1 98.75 56 PHE B O 1
ATOM 1391 N N . ASN B 1 57 ? -2.887 -16.703 1.035 1 98.88 57 ASN B N 1
ATOM 1392 C CA . ASN B 1 57 ? -1.675 -17.109 1.731 1 98.88 57 ASN B CA 1
ATOM 1393 C C . ASN B 1 57 ? -0.801 -18 0.85 1 98.88 57 ASN B C 1
ATOM 1395 O O . ASN B 1 57 ? -1.129 -19.172 0.618 1 98.88 57 ASN B O 1
ATOM 1399 N N . LYS B 1 58 ? 0.277 -17.5 0.464 1 98.44 58 LYS B N 1
ATOM 1400 C CA . LYS B 1 58 ? 1.155 -18.234 -0.446 1 98.44 58 LYS B CA 1
ATOM 1401 C C . LYS B 1 58 ? 2.076 -19.172 0.321 1 98.44 58 LYS B C 1
ATOM 1403 O O . LYS B 1 58 ? 2.711 -20.047 -0.274 1 98.44 58 LYS B O 1
ATOM 1408 N N . SER B 1 59 ? 2.148 -19.016 1.615 1 98.31 59 SER B N 1
ATOM 1409 C CA . SER B 1 59 ? 3.133 -19.734 2.42 1 98.31 59 SER B CA 1
ATOM 1410 C C . SER B 1 59 ? 2.602 -21.094 2.865 1 98.31 59 SER B C 1
ATOM 1412 O O . SER B 1 59 ? 1.444 -21.438 2.602 1 98.31 59 SER B O 1
ATOM 1414 N N . GLU B 1 60 ? 3.473 -21.969 3.463 1 98.69 60 GLU B N 1
ATOM 1415 C CA . GLU B 1 60 ? 3.141 -23.297 3.959 1 98.69 60 GLU B CA 1
ATOM 1416 C C . GLU B 1 60 ? 2.713 -23.25 5.422 1 98.69 60 GLU B C 1
ATOM 1418 O O . GLU B 1 60 ? 2.562 -24.297 6.062 1 98.69 60 GLU B O 1
ATOM 1423 N N . GLN B 1 61 ? 2.574 -22.062 6.004 1 98.56 61 GLN B N 1
ATOM 1424 C CA . GLN B 1 61 ? 2.186 -21.875 7.395 1 98.56 61 GLN B CA 1
ATOM 1425 C C . GLN B 1 61 ? 0.931 -21.016 7.504 1 98.56 61 GLN B C 1
ATOM 1427 O O . GLN B 1 61 ? 0.677 -20.156 6.645 1 98.56 61 GLN B O 1
ATOM 1432 N N . PRO B 1 62 ? 0.111 -21.281 8.539 1 98.75 62 PRO B N 1
ATOM 1433 C CA . PRO B 1 62 ? -1.004 -20.359 8.75 1 98.75 62 PRO B CA 1
ATOM 1434 C C . PRO B 1 62 ? -0.541 -18.922 9.023 1 98.75 62 PRO B C 1
ATOM 1436 O O . PRO B 1 62 ? 0.56 -18.719 9.539 1 98.75 62 PRO B O 1
ATOM 1439 N N . LEU B 1 63 ? -1.38 -17.984 8.633 1 98.81 63 LEU B N 1
ATOM 1440 C CA . LEU B 1 63 ? -1.077 -16.562 8.852 1 98.81 63 LEU B CA 1
ATOM 1441 C C . LEU B 1 63 ? -2.145 -15.914 9.727 1 98.81 63 LEU B C 1
ATOM 1443 O O . LEU B 1 63 ? -3.342 -16.094 9.484 1 98.81 63 LEU B O 1
ATOM 1447 N N . HIS B 1 64 ? -1.707 -15.227 10.789 1 98.81 64 HIS B N 1
ATOM 1448 C CA . HIS B 1 64 ? -2.531 -14.305 11.562 1 98.81 64 HIS B CA 1
ATOM 1449 C C . HIS B 1 64 ? -2.258 -12.859 11.172 1 98.81 64 HIS B C 1
ATOM 1451 O O . HIS B 1 64 ? -1.195 -12.312 11.484 1 98.81 64 HIS B O 1
ATOM 1457 N N . LEU B 1 65 ? -3.285 -12.289 10.492 1 98.62 65 LEU B N 1
ATOM 1458 C CA . LEU B 1 65 ? -3.127 -10.938 9.969 1 98.62 65 LEU B CA 1
ATOM 1459 C C . LEU B 1 65 ? -4.191 -10 10.531 1 98.62 65 LEU B C 1
ATOM 1461 O O . LEU B 1 65 ? -5.152 -10.461 11.156 1 98.62 65 LEU B O 1
ATOM 1465 N N . SER B 1 66 ? -3.932 -8.719 10.461 1 97.56 66 SER B N 1
ATOM 1466 C CA . SER B 1 66 ? -4.902 -7.668 10.75 1 97.56 66 SER B CA 1
ATOM 1467 C C . SER B 1 66 ? -5.074 -6.73 9.562 1 97.56 66 SER B C 1
ATOM 1469 O O . SER B 1 66 ? -4.109 -6.438 8.852 1 97.56 66 SER B O 1
ATOM 1471 N N . TYR B 1 67 ? -6.344 -6.281 9.422 1 97 67 TYR B N 1
ATOM 1472 C CA . TYR B 1 67 ? -6.582 -5.391 8.289 1 97 67 TYR B CA 1
ATOM 1473 C C . TYR B 1 67 ? -7.559 -4.281 8.656 1 97 67 TYR B C 1
ATOM 1475 O O . TYR B 1 67 ? -8.281 -4.391 9.648 1 97 67 TYR B O 1
ATOM 1483 N N . LYS B 1 68 ? -7.508 -3.148 7.844 1 94.88 68 LYS B N 1
ATOM 1484 C CA . LYS B 1 68 ? -8.461 -2.039 7.863 1 94.88 68 LYS B CA 1
ATOM 1485 C C . LYS B 1 68 ? -8.93 -1.698 6.453 1 94.88 68 LYS B C 1
ATOM 1487 O O . LYS B 1 68 ? -8.188 -1.867 5.484 1 94.88 68 LYS B O 1
ATOM 1492 N N . LEU B 1 69 ? -10.234 -1.196 6.438 1 93.94 69 LEU B N 1
ATOM 1493 C CA . LEU B 1 69 ? -10.797 -0.692 5.191 1 93.94 69 LEU B CA 1
ATOM 1494 C C . LEU B 1 69 ? -11.344 0.72 5.375 1 93.94 69 LEU B C 1
ATOM 1496 O O . LEU B 1 69 ? -12.07 0.99 6.34 1 93.94 69 LEU B O 1
ATOM 1500 N N . PHE B 1 70 ? -10.969 1.586 4.449 1 93.31 70 PHE B N 1
ATOM 1501 C CA . PHE B 1 70 ? -11.508 2.939 4.383 1 93.31 70 PHE B CA 1
ATOM 1502 C C . PHE B 1 70 ? -12.156 3.197 3.029 1 93.31 70 PHE B C 1
ATOM 1504 O O . PHE B 1 70 ? -11.531 2.996 1.986 1 93.31 70 PHE B O 1
ATOM 1511 N N . TRP B 1 71 ? -13.406 3.734 3.117 1 93.62 71 TRP B N 1
ATOM 1512 C CA . TRP B 1 71 ? -14.18 3.879 1.885 1 93.62 71 TRP B CA 1
ATOM 1513 C C . TRP B 1 71 ? -14.211 5.336 1.431 1 93.62 71 TRP B C 1
ATOM 1515 O O . TRP B 1 71 ? -14.211 6.25 2.258 1 93.62 71 TRP B O 1
ATOM 1525 N N . TYR B 1 72 ? -14.328 5.406 0.114 1 93.69 72 TYR B N 1
ATOM 1526 C CA . TYR B 1 72 ? -14.367 6.719 -0.521 1 93.69 72 TYR B CA 1
ATOM 1527 C C . TYR B 1 72 ? -15.391 6.742 -1.655 1 93.69 72 TYR B C 1
ATOM 1529 O O . TYR B 1 72 ? -15.68 5.711 -2.26 1 93.69 72 TYR B O 1
ATOM 1537 N N . ASP B 1 73 ? -15.836 7.93 -1.918 1 95.5 73 ASP B N 1
ATOM 1538 C CA . ASP B 1 73 ? -16.641 8.078 -3.129 1 95.5 73 ASP B CA 1
ATOM 1539 C C . ASP B 1 73 ? -15.75 8.367 -4.34 1 95.5 73 ASP B C 1
ATOM 1541 O O . ASP B 1 73 ? -14.523 8.398 -4.227 1 95.5 73 ASP B O 1
ATOM 1545 N N . LYS B 1 74 ? -16.391 8.523 -5.492 1 94.38 74 LYS B N 1
ATOM 1546 C CA . LYS B 1 74 ? -15.656 8.664 -6.754 1 94.38 74 LYS B CA 1
ATOM 1547 C C . LYS B 1 74 ? -14.773 9.906 -6.746 1 94.38 74 LYS B C 1
ATOM 1549 O O . LYS B 1 74 ? -13.844 10.016 -7.547 1 94.38 74 LYS B O 1
ATOM 1554 N N . THR B 1 75 ? -15.109 10.891 -5.887 1 93.25 75 THR B N 1
ATOM 1555 C CA . THR B 1 75 ? -14.359 12.141 -5.855 1 93.25 75 THR B CA 1
ATOM 1556 C C . THR B 1 75 ? -13.25 12.094 -4.809 1 93.25 75 THR B C 1
ATOM 1558 O O . THR B 1 75 ? -12.484 13.039 -4.664 1 93.25 75 THR B O 1
ATOM 1561 N N . GLY B 1 76 ? -13.219 10.992 -4.059 1 91.69 76 GLY B N 1
ATOM 1562 C CA . GLY B 1 76 ? -12.172 10.812 -3.062 1 91.69 76 GLY B CA 1
ATOM 1563 C C . GLY B 1 76 ? -12.594 11.234 -1.67 1 91.69 76 GLY B C 1
ATOM 1564 O O . GLY B 1 76 ? -11.766 11.328 -0.762 1 91.69 76 GLY B O 1
ATOM 1565 N N . VAL B 1 77 ? -13.875 11.539 -1.492 1 90.88 77 VAL B N 1
ATOM 1566 C CA . VAL B 1 77 ? -14.383 11.93 -0.182 1 90.88 77 VAL B CA 1
ATOM 1567 C C . VAL B 1 77 ? -14.648 10.688 0.663 1 90.88 77 VAL B C 1
ATOM 1569 O O . VAL B 1 77 ? -15.289 9.734 0.202 1 90.88 77 VAL B O 1
ATOM 1572 N N . THR B 1 78 ? -14.188 10.758 1.83 1 91.94 78 THR B N 1
ATOM 1573 C CA . THR B 1 78 ? -14.359 9.641 2.754 1 91.94 78 THR B CA 1
ATOM 1574 C C . THR B 1 78 ? -15.836 9.367 2.998 1 91.94 78 THR B C 1
ATOM 1576 O O . THR B 1 78 ? -16.625 10.297 3.168 1 91.94 78 THR B O 1
ATOM 1579 N N . GLN B 1 79 ? -16.141 8.008 2.967 1 92.19 79 GLN B N 1
ATOM 1580 C CA . GLN B 1 79 ? -17.5 7.531 3.236 1 92.19 79 GLN B CA 1
ATOM 1581 C C . GLN B 1 79 ? -17.547 6.727 4.531 1 92.19 79 GLN B C 1
ATOM 1583 O O . GLN B 1 79 ? -16.797 5.762 4.703 1 92.19 79 GLN B O 1
ATOM 1588 N N . THR B 1 80 ? -18.344 7.113 5.465 1 90.75 80 THR B N 1
ATOM 1589 C CA . THR B 1 80 ? -18.5 6.426 6.742 1 90.75 80 THR B CA 1
ATOM 1590 C C . THR B 1 80 ? -19.969 6.195 7.07 1 90.75 80 THR B C 1
ATOM 1592 O O . THR B 1 80 ? -20.844 6.828 6.484 1 90.75 80 THR B O 1
ATOM 1595 N N . LEU B 1 81 ? -20.047 5.137 7.965 1 85.06 81 LEU B N 1
ATOM 1596 C CA . LEU B 1 81 ? -21.391 4.945 8.5 1 85.06 81 LEU B CA 1
ATOM 1597 C C 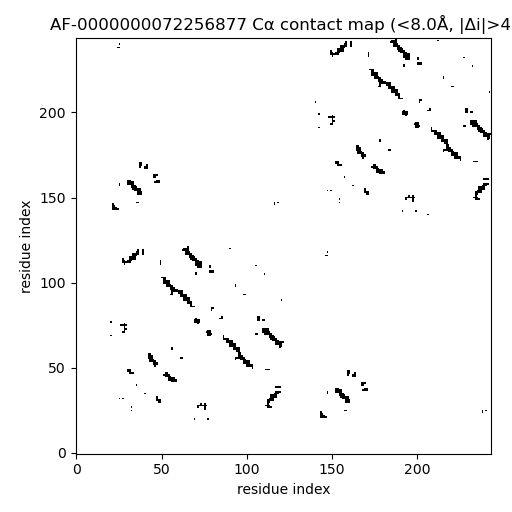. LEU B 1 81 ? -21.688 5.965 9.594 1 85.06 81 LEU B C 1
ATOM 1599 O O . LEU B 1 81 ? -20.969 6.047 10.586 1 85.06 81 LEU B O 1
ATOM 1603 N N . ASN B 1 82 ? -22.672 6.715 9.461 1 80.44 82 ASN B N 1
ATOM 1604 C CA . ASN B 1 82 ? -23.156 7.699 10.43 1 80.44 82 ASN B CA 1
ATOM 1605 C C . ASN B 1 82 ? -22.031 8.641 10.859 1 80.44 82 ASN B C 1
ATOM 1607 O O . ASN B 1 82 ? -21.938 8.992 12.039 1 80.44 82 ASN B O 1
ATOM 1611 N N . GLY B 1 83 ? -21 8.836 9.984 1 74.19 83 GLY B N 1
ATOM 1612 C CA . GLY B 1 83 ? -19.938 9.789 10.25 1 74.19 83 GLY B CA 1
ATOM 1613 C C . GLY B 1 83 ? -18.828 9.211 11.109 1 74.19 83 GLY B C 1
ATOM 1614 O O . GLY B 1 83 ? -17.859 9.906 11.422 1 74.19 83 GLY B O 1
ATOM 1615 N N . GLU B 1 84 ? -19.016 8.039 11.648 1 69.5 84 GLU B N 1
ATOM 1616 C CA . GLU B 1 84 ? -18 7.449 12.523 1 69.5 84 GLU B CA 1
ATOM 1617 C C . GLU B 1 84 ? -16.969 6.652 11.719 1 69.5 84 GLU B C 1
ATOM 1619 O O . GLU B 1 84 ? -17.344 5.844 10.867 1 69.5 84 GLU B O 1
ATOM 1624 N N . GLU B 1 85 ? -15.812 7.094 11.773 1 63.28 85 GLU B N 1
ATOM 1625 C CA . GLU B 1 85 ? -14.758 6.332 11.109 1 63.28 85 GLU B CA 1
ATOM 1626 C C . GLU B 1 85 ? -14.445 5.047 11.867 1 63.28 85 GLU B C 1
ATOM 1628 O O . GLU B 1 85 ? -14.102 5.086 13.047 1 63.28 85 GLU B O 1
ATOM 1633 N N . THR B 1 86 ? -15.312 4.035 11.93 1 57.34 86 THR B N 1
ATOM 1634 C CA . THR B 1 86 ? -15.125 2.816 12.711 1 57.34 86 THR B CA 1
ATOM 1635 C C . THR B 1 86 ? -13.977 1.988 12.148 1 57.34 86 THR B C 1
ATOM 1637 O O . THR B 1 86 ? -14.117 1.317 11.125 1 57.34 86 THR B O 1
ATOM 1640 N N . SER B 1 87 ? -12.719 2.5 12.102 1 68.38 87 SER B N 1
ATOM 1641 C CA . SER B 1 87 ? -11.828 1.621 11.352 1 68.38 87 SER B CA 1
ATOM 1642 C C . SER B 1 87 ? -10.867 0.887 12.281 1 68.38 87 SER B C 1
ATOM 1644 O O . SER B 1 87 ? -9.695 1.252 12.391 1 68.38 87 SER B O 1
ATOM 1646 N N . SER B 1 88 ? -11.469 0.144 13.43 1 85.25 88 SER B N 1
ATOM 1647 C CA . SER B 1 88 ? -10.562 -0.727 14.164 1 85.25 88 SER B CA 1
ATOM 1648 C C . SER B 1 88 ? -9.953 -1.791 13.258 1 85.25 88 SER B C 1
ATOM 1650 O O . SER B 1 88 ? -10.539 -2.143 12.227 1 85.25 88 SER B O 1
ATOM 1652 N N . TRP B 1 89 ? -8.758 -2.129 13.711 1 94.25 89 TRP B N 1
ATOM 1653 C CA . TRP B 1 89 ? -8.148 -3.252 13 1 94.25 89 TRP B CA 1
ATOM 1654 C C . TRP B 1 89 ? -8.977 -4.52 13.18 1 94.25 89 TRP B C 1
ATOM 1656 O O . TRP B 1 89 ? -9.438 -4.812 14.289 1 94.25 89 TRP B O 1
ATOM 1666 N N . GLN B 1 90 ? -9.266 -5.266 12.094 1 95.06 90 GLN B N 1
ATOM 1667 C CA . GLN B 1 90 ? -9.969 -6.547 12.109 1 95.06 90 GLN B CA 1
ATOM 1668 C C . GLN B 1 90 ? -8.992 -7.707 11.906 1 95.06 90 GLN B C 1
ATOM 1670 O O . GLN B 1 90 ? -8 -7.57 11.188 1 95.06 90 GLN B O 1
ATOM 1675 N N . HIS B 1 91 ? -9.32 -8.836 12.438 1 97.12 91 HIS B N 1
ATOM 1676 C CA . HIS B 1 91 ? -8.477 -10.016 12.32 1 97.12 91 HIS B CA 1
ATOM 1677 C C . HIS B 1 91 ? -8.742 -10.758 11.016 1 97.12 91 HIS B C 1
ATOM 1679 O O . HIS B 1 91 ? -9.898 -10.883 10.594 1 97.12 91 HIS B O 1
ATOM 1685 N N . LEU B 1 92 ? -7.734 -11.273 10.414 1 98.31 92 LEU B N 1
ATOM 1686 C CA . LEU B 1 92 ? -7.805 -12.117 9.227 1 98.31 92 LEU B CA 1
ATOM 1687 C C . LEU B 1 92 ? -6.906 -13.344 9.383 1 98.31 92 LEU B C 1
ATOM 1689 O O . LEU B 1 92 ? -5.68 -13.219 9.406 1 98.31 92 LEU B O 1
ATOM 1693 N N . PHE B 1 93 ? -7.469 -14.398 9.484 1 98.75 93 PHE B N 1
ATOM 1694 C CA . PHE B 1 93 ? -6.742 -15.656 9.609 1 98.75 93 PHE B CA 1
ATOM 1695 C C . PHE B 1 93 ? -6.793 -16.438 8.305 1 98.75 93 PHE B C 1
ATOM 1697 O O . PHE B 1 93 ? -7.855 -16.562 7.688 1 98.75 93 PHE B O 1
ATOM 1704 N N . LEU B 1 94 ? -5.699 -16.922 7.914 1 98.81 94 LEU B N 1
ATOM 1705 C CA . LEU B 1 94 ? -5.625 -17.766 6.73 1 98.81 94 LEU B CA 1
ATOM 1706 C C . LEU B 1 94 ? -4.82 -19.031 7.012 1 98.81 94 LEU B C 1
ATOM 1708 O O . LEU B 1 94 ? -3.693 -18.953 7.508 1 98.81 94 LEU B O 1
ATOM 1712 N N . GLU B 1 95 ? -5.371 -20.234 6.672 1 98.75 95 GLU B N 1
ATOM 1713 C CA . GLU B 1 95 ? -4.566 -21.453 6.637 1 98.75 95 GLU B CA 1
ATOM 1714 C C . GLU B 1 95 ? -3.549 -21.406 5.504 1 98.75 95 GLU B C 1
ATOM 1716 O O . GLU B 1 95 ? -3.631 -20.547 4.617 1 98.75 95 GLU B O 1
ATOM 1721 N N . ALA B 1 96 ? -2.584 -22.328 5.594 1 98.81 96 ALA B N 1
ATOM 1722 C CA . ALA B 1 96 ? -1.624 -22.469 4.504 1 98.81 96 ALA B CA 1
ATOM 1723 C C . ALA B 1 96 ? -2.338 -22.656 3.166 1 98.81 96 ALA B C 1
ATOM 1725 O O . ALA B 1 96 ? -3.283 -23.438 3.062 1 98.81 96 ALA B O 1
ATOM 1726 N N . LYS B 1 97 ? -1.991 -21.844 2.188 1 98.81 97 LYS B N 1
ATOM 1727 C CA . LYS B 1 97 ? -2.445 -21.953 0.806 1 98.81 97 LYS B CA 1
ATOM 1728 C C . LYS B 1 97 ? -3.934 -21.641 0.688 1 98.81 97 LYS B C 1
ATOM 1730 O O . LYS B 1 97 ? -4.582 -22.031 -0.285 1 98.81 97 LYS B O 1
ATOM 1735 N N . GLN B 1 98 ? -4.434 -20.906 1.632 1 98.75 98 GLN B N 1
ATOM 1736 C CA . GLN B 1 98 ? -5.855 -20.594 1.627 1 98.75 98 GLN B CA 1
ATOM 1737 C C . GLN B 1 98 ? -6.117 -19.234 0.978 1 98.75 98 GLN B C 1
ATOM 1739 O O . GLN B 1 98 ? -5.344 -18.281 1.16 1 98.75 98 GLN B O 1
ATOM 1744 N N . ARG B 1 99 ? -7.211 -19.156 0.264 1 98.56 99 ARG B N 1
ATOM 1745 C CA . ARG B 1 99 ? -7.77 -17.891 -0.212 1 98.56 99 ARG B CA 1
ATOM 1746 C C . ARG B 1 99 ? -8.953 -17.453 0.648 1 98.56 99 ARG B C 1
ATOM 1748 O O . ARG B 1 99 ? -9.844 -18.266 0.935 1 98.56 99 ARG B O 1
ATOM 1755 N N . GLN B 1 100 ? -8.922 -16.297 1.113 1 98.44 100 GLN B N 1
ATOM 1756 C CA . GLN B 1 100 ? -10.008 -15.781 1.93 1 98.44 100 GLN B CA 1
ATOM 1757 C C . GLN B 1 100 ? -10.578 -14.492 1.333 1 98.44 100 GLN B C 1
ATOM 1759 O O . GLN B 1 100 ? -9.828 -13.562 1.028 1 98.44 100 GLN B O 1
ATOM 1764 N N . ARG B 1 101 ? -11.852 -14.484 1.16 1 98.38 101 ARG B N 1
ATOM 1765 C CA . ARG B 1 101 ? -12.531 -13.266 0.734 1 98.38 101 ARG B CA 1
ATOM 1766 C C . ARG B 1 101 ? -12.789 -12.336 1.919 1 98.38 101 ARG B C 1
ATOM 1768 O O . ARG B 1 101 ? -13.195 -12.789 2.99 1 98.38 101 ARG B O 1
ATOM 1775 N N . VAL B 1 102 ? -12.477 -11.117 1.755 1 97.75 102 VAL B N 1
ATOM 1776 C CA . VAL B 1 102 ? -12.805 -10.094 2.738 1 97.75 102 VAL B CA 1
ATOM 1777 C C . VAL B 1 102 ? -14.086 -9.367 2.326 1 97.75 102 VAL B C 1
ATOM 1779 O O . VAL B 1 102 ? -14.195 -8.883 1.197 1 97.75 102 VAL B O 1
ATOM 1782 N N . ALA B 1 103 ? -15.023 -9.266 3.223 1 95.88 103 ALA B N 1
ATOM 1783 C CA . ALA B 1 103 ? -16.297 -8.641 2.908 1 95.88 103 ALA B CA 1
ATOM 1784 C C . ALA B 1 103 ? -16.125 -7.152 2.623 1 95.88 103 ALA B C 1
ATOM 1786 O O . ALA B 1 103 ? -15.422 -6.453 3.35 1 95.88 103 ALA B O 1
ATOM 1787 N N . LEU B 1 104 ? -16.734 -6.766 1.525 1 96.38 104 LEU B N 1
ATOM 1788 C CA . LEU B 1 104 ? -16.766 -5.355 1.161 1 96.38 104 LEU B CA 1
ATOM 1789 C C . LEU B 1 104 ? -18.125 -4.738 1.448 1 96.38 104 LEU B C 1
ATOM 1791 O O . LEU B 1 104 ? -18.922 -4.516 0.528 1 96.38 104 LEU B O 1
ATOM 1795 N N . ASP B 1 105 ? -18.344 -4.309 2.688 1 94 105 ASP B N 1
ATOM 1796 C CA . ASP B 1 105 ? -19.594 -3.693 3.102 1 94 105 ASP B CA 1
ATOM 1797 C C . ASP B 1 105 ? -19.531 -2.174 2.957 1 94 105 ASP B C 1
ATOM 1799 O O . ASP B 1 105 ? -18.969 -1.486 3.807 1 94 105 ASP B O 1
ATOM 1803 N N . LYS B 1 106 ? -20.188 -1.689 1.975 1 94.5 106 LYS B N 1
ATOM 1804 C CA . LYS B 1 106 ? -20.188 -0.252 1.717 1 94.5 106 LYS B CA 1
ATOM 1805 C C . LYS B 1 106 ? -21 0.491 2.777 1 94.5 106 LYS B C 1
ATOM 1807 O O . LYS B 1 106 ? -22.156 0.164 3.02 1 94.5 106 LYS B O 1
ATOM 1812 N N . PRO B 1 107 ? -20.453 1.55 3.357 1 93.88 107 PRO B N 1
ATOM 1813 C CA . PRO B 1 107 ? -21.188 2.256 4.406 1 93.88 107 PRO B CA 1
ATOM 1814 C C . PRO B 1 107 ? -22.281 3.164 3.852 1 93.88 107 PRO B C 1
ATOM 1816 O O . PRO B 1 107 ? -23.234 3.496 4.562 1 93.88 107 PRO B O 1
ATOM 1819 N N . THR B 1 108 ? -22.125 3.697 2.635 1 94.75 108 THR B N 1
ATOM 1820 C CA . THR B 1 108 ? -23.109 4.535 1.959 1 94.75 108 THR B CA 1
ATOM 1821 C C . THR B 1 108 ? -23.281 4.105 0.505 1 94.75 108 THR B C 1
ATOM 1823 O O . THR B 1 108 ? -22.422 3.418 -0.049 1 94.75 108 THR B O 1
ATOM 1826 N N . PRO B 1 109 ? -24.375 4.562 -0.167 1 96.19 109 PRO B N 1
ATOM 1827 C CA . PRO B 1 109 ? -24.547 4.258 -1.59 1 96.19 109 PRO B CA 1
ATOM 1828 C C . PRO B 1 109 ? -23.484 4.914 -2.463 1 96.19 109 PRO B C 1
ATOM 1830 O O . PRO B 1 109 ? -23.219 4.449 -3.574 1 96.19 109 PRO B O 1
ATOM 1833 N N . GLU B 1 110 ? -22.781 5.988 -1.949 1 96 110 GLU B N 1
ATOM 1834 C CA . GLU B 1 110 ? -21.797 6.738 -2.723 1 96 110 GLU B CA 1
ATOM 1835 C C . GLU B 1 110 ? -20.422 6.086 -2.65 1 96 110 GLU B C 1
ATOM 1837 O O . GLU B 1 110 ? -19.516 6.453 -3.398 1 96 110 GLU B O 1
ATOM 1842 N N . SER B 1 111 ? -20.312 5.074 -1.798 1 95.75 111 SER B N 1
ATOM 1843 C CA . SER B 1 111 ? -19.031 4.41 -1.679 1 95.75 111 SER B CA 1
ATOM 1844 C C . SER B 1 111 ? -18.625 3.736 -2.986 1 95.75 111 SER B C 1
ATOM 1846 O O . SER B 1 111 ? -19.359 2.9 -3.512 1 95.75 111 SER B O 1
ATOM 1848 N N . ALA B 1 112 ? -17.453 4.051 -3.488 1 96.31 112 ALA B N 1
ATOM 1849 C CA . ALA B 1 112 ? -17.047 3.58 -4.809 1 96.31 112 ALA B CA 1
ATOM 1850 C C . ALA B 1 112 ? -15.789 2.717 -4.715 1 96.31 112 ALA B C 1
ATOM 1852 O O . ALA B 1 112 ? -15.711 1.655 -5.336 1 96.31 112 ALA B O 1
ATOM 1853 N N . ASN B 1 113 ? -14.75 3.221 -3.998 1 95.94 113 ASN B N 1
ATOM 1854 C CA . ASN B 1 113 ? -13.484 2.508 -3.818 1 95.94 113 ASN B CA 1
ATOM 1855 C C . ASN B 1 113 ? -12.992 2.602 -2.379 1 95.94 113 ASN B C 1
ATOM 1857 O O . ASN B 1 113 ? -13.648 3.209 -1.529 1 95.94 113 ASN B O 1
ATOM 1861 N N . TYR B 1 114 ? -11.844 1.874 -2.125 1 95.44 114 TYR B N 1
ATOM 1862 C CA . TYR B 1 114 ? -11.391 1.756 -0.744 1 95.44 114 TYR B CA 1
ATOM 1863 C C . TYR B 1 114 ? -9.875 1.677 -0.671 1 95.44 114 TYR B C 1
ATOM 1865 O O . TYR B 1 114 ? -9.211 1.41 -1.677 1 95.44 114 TYR B O 1
ATOM 1873 N N . ARG B 1 115 ? -9.391 1.989 0.487 1 95.81 115 ARG B N 1
ATOM 1874 C CA . ARG B 1 115 ? -8.023 1.684 0.88 1 95.81 115 ARG B CA 1
ATOM 1875 C C . ARG B 1 115 ? -7.977 0.503 1.845 1 95.81 115 ARG B C 1
ATOM 1877 O O . ARG B 1 115 ? -8.734 0.462 2.818 1 95.81 115 ARG B O 1
ATOM 1884 N N . PHE B 1 116 ? -7.129 -0.423 1.405 1 96.19 116 PHE B N 1
ATOM 1885 C CA . PHE B 1 116 ? -6.969 -1.645 2.186 1 96.19 116 PHE B CA 1
ATOM 1886 C C . PHE B 1 116 ? -5.598 -1.688 2.846 1 96.19 116 PHE B C 1
ATOM 1888 O O . PHE B 1 116 ? -4.574 -1.549 2.172 1 96.19 116 PHE B O 1
ATOM 1895 N N . TYR B 1 117 ? -5.57 -1.785 4.176 1 96.88 117 TYR B N 1
ATOM 1896 C CA . TYR B 1 117 ? -4.34 -1.964 4.938 1 96.88 117 TYR B CA 1
ATOM 1897 C C . TYR B 1 117 ? -4.207 -3.4 5.43 1 96.88 117 TYR B C 1
ATOM 1899 O O . TYR B 1 117 ? -5.172 -3.984 5.93 1 96.88 117 TYR B O 1
ATOM 1907 N N . LEU B 1 118 ? -3.02 -3.996 5.262 1 98.44 118 LEU B N 1
ATOM 1908 C CA . LEU B 1 118 ? -2.779 -5.371 5.684 1 98.44 118 LEU B CA 1
ATOM 1909 C C . LEU B 1 118 ? -1.432 -5.496 6.387 1 98.44 118 LEU B C 1
ATOM 1911 O O . LEU B 1 118 ? -0.414 -5.027 5.871 1 98.44 118 LEU B O 1
ATOM 1915 N N . ARG B 1 119 ? -1.447 -6.125 7.613 1 97.94 119 ARG B N 1
ATOM 1916 C CA . ARG B 1 119 ? -0.245 -6.309 8.422 1 97.94 119 ARG B CA 1
ATOM 1917 C C . ARG B 1 119 ? -0.31 -7.613 9.203 1 97.94 119 ARG B C 1
ATOM 1919 O O . ARG B 1 119 ? -1.356 -8.266 9.258 1 97.94 119 ARG B O 1
ATOM 1926 N N . PHE B 1 120 ? 0.841 -7.957 9.719 1 97.62 120 PHE B N 1
ATOM 1927 C CA . PHE B 1 120 ? 0.771 -9.055 10.68 1 97.62 120 PHE B CA 1
ATOM 1928 C C . PHE B 1 120 ? -0.031 -8.641 11.906 1 97.62 120 PHE B C 1
ATOM 1930 O O . PHE B 1 120 ? -0.006 -7.477 12.312 1 97.62 120 PHE B O 1
ATOM 1937 N N . GLN B 1 121 ? -0.681 -9.578 12.445 1 96.88 121 GLN B N 1
ATOM 1938 C CA . GLN B 1 121 ? -1.405 -9.32 13.688 1 96.88 121 GLN B CA 1
ATOM 1939 C C . GLN B 1 121 ? -0.445 -9.023 14.836 1 96.88 121 GLN B C 1
ATOM 1941 O O . GLN B 1 121 ? 0.583 -9.688 14.984 1 96.88 121 GLN B O 1
ATOM 1946 N N . ARG B 1 122 ? -0.837 -7.914 15.609 1 88.31 122 ARG B N 1
ATOM 1947 C CA . ARG B 1 122 ? -0.009 -7.527 16.75 1 88.31 122 ARG B CA 1
ATOM 1948 C C . ARG B 1 122 ? -0.826 -7.5 18.031 1 88.31 122 ARG B C 1
ATOM 1950 O O . ARG B 1 122 ? -2.041 -7.289 18 1 88.31 122 ARG B O 1
#

InterPro domains:
  IPR010824 Protein of unknown function DUF1425 [PF07233] (54-119)
  IPR010824 Protein of unknown function DUF1425 [cd09030] (27-119)
  IPR038483 YcfL-like superfamily [G3DSA:2.60.40.3230] (37-121)

Foldseek 3Di:
DPPPPPPPPPPPPPPPVCPDPDDDPDQFQDFEAEAEDPVQVVQWDWDGGQQWTKIWGNAQAKAKKKKWKWWAANRRHTDAAVPDPPTDIDIDIDGHGDMDTDHDDGRDPRTGYIYMYMYGDD/DPPPPPPPPPPPPPPPVCPDPDDDPDQFQDFEAEAEDPVQVVQWDWDGGQAWTKIWGNAQAKAKKWKWKWWAANRRHTDAAVPDPPTPIDIDIDGHGDMDTDDDDGRDPRTGYIYMYMYGDD

Nearest PDB structures (foldseek):
  4gio-assembly2_B  TM=6.064E-01  e=7.485E-04  Campylobacter jejuni subsp. jejuni NCTC 11168 = ATCC 700819
  5t9a-assembly3_C  TM=5.862E-01  e=5.043E-02  Bacteroides uniformis
  5t99-assembly2_B  TM=4.224E-01  e=8.358E-02  Bacteroides uniformis
  3ug4-assembly1_E  TM=3.937E-01  e=2.568E-01  Thermotoga maritima
  4atw-assembly6_F  TM=3.639E-01  e=1.940E-01  Thermotoga maritima MSB8

Secondary structure (DSSP, 8-state):
------------------------SS-SSSS-EEEEEHHHHTTEEEEE-SS-EEEEE-SSS-EEEEEEEEEE-TTS-EE-BTTB---PPEEEEE-TT-EEEPP---SSTT--EEEEEEEE--/------------------------SS-SSSS-EEEEEHHHHTTEEEEE-SS-EEEEE-SSS-EEEEEEEEEE-TTS-EE-BTTB---PPEEEEE-TT-EEEPP---SSTT--EEEEEEEE--

Organism: Glaesserella parasuis serovar 5 (strain SH0165) (NCBI:txid557723)

Sequence (244 aa):
MKHAFSLVALLSVFLTACGSNPPSYLPSGTTPIVNIEANVAEITDVVAKSDELVVFNKSEQPL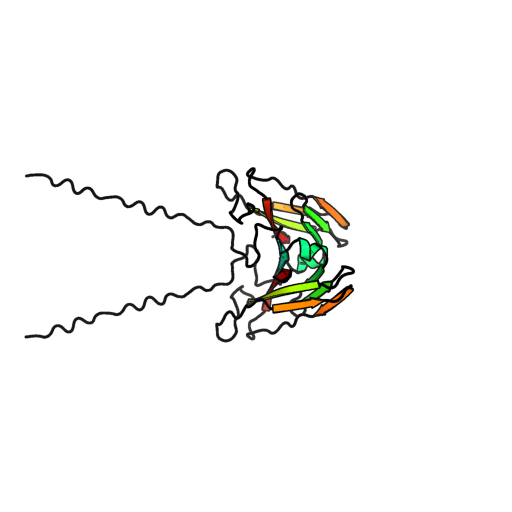HLSYKLFWYDKTGVTQTLNGEETSSWQHLFLEAKQRQRVALDKPTPESANYRFYLRFQRMKHAFSLVALLSVFLTACGSNPPSYLPSGTTPIVNIEANVAEITDVVAKSDELVVFNKSEQPLHLSYKLFWYDKTGVTQTLNGEETSSWQHLFLEAKQRQRVALDKPTPESANYRFYLRFQR

Radius of gyration: 23.33 Å; Cα contacts (8 Å, |Δi|>4): 517; chains: 2; bounding box: 52×87×59 Å

pLDDT: mean 86.62, std 17.5, range [39.81, 98.88]